Protein AF-A0A0C3QM57-F1 (afdb_monomer)

Secondary structure (DSSP, 8-state):
-TT---TTT--HHHHHHHHHHHHHHHHHHHHHHHHHHHTT-S-TT--GGGSHHHHHHHHHHHHHHHHS-GGGS-SBSSSB-HHHHHHHHHHHHHHHHHHGGG--TTSTT-HHHHHHHHHHHHHHHHHHHHHTS---GGGS-HHHHHHHHHHHHHHHHHHHHHHHTT-HHHHHHHHHHHHHHHHHHHHHHTT-HHHHHHHHHHHHHHHHHHHHHHHHHH--

Structure (mmCIF, N/CA/C/O backbone):
data_AF-A0A0C3QM57-F1
#
_entry.id   AF-A0A0C3QM57-F1
#
loop_
_atom_site.group_PDB
_atom_site.id
_atom_site.type_symbol
_atom_site.label_atom_id
_atom_site.label_alt_id
_atom_site.label_comp_id
_atom_site.label_asym_id
_atom_site.label_entity_id
_atom_site.label_seq_id
_atom_site.pdbx_PDB_ins_code
_atom_site.Cartn_x
_atom_site.Cartn_y
_atom_site.Cartn_z
_atom_site.occupancy
_atom_site.B_iso_or_equiv
_atom_site.auth_seq_id
_atom_site.auth_comp_id
_atom_site.auth_asym_id
_atom_site.auth_atom_id
_atom_site.pdbx_PDB_model_num
ATOM 1 N N . MET A 1 1 ? 7.654 1.197 -22.195 1.00 74.50 1 MET A N 1
ATOM 2 C CA . MET A 1 1 ? 8.831 0.960 -21.323 1.00 74.50 1 MET A CA 1
ATOM 3 C C . MET A 1 1 ? 8.457 0.312 -19.992 1.00 74.50 1 MET A C 1
ATOM 5 O O . MET A 1 1 ? 8.990 -0.748 -19.706 1.00 74.50 1 MET A O 1
ATOM 9 N N . LEU A 1 2 ? 7.546 0.893 -19.193 1.00 89.69 2 LEU A N 1
ATOM 10 C CA . LEU A 1 2 ? 7.167 0.324 -17.884 1.00 89.69 2 LEU A CA 1
ATOM 11 C C . LEU A 1 2 ? 6.560 -1.086 -17.986 1.00 89.69 2 LEU A C 1
ATOM 13 O O . LEU A 1 2 ? 6.873 -1.938 -17.167 1.00 89.69 2 LEU A O 1
ATOM 17 N N . LEU A 1 3 ? 5.760 -1.333 -19.027 1.00 94.44 3 LEU A N 1
ATOM 18 C CA . LEU A 1 3 ? 4.998 -2.576 -19.208 1.00 94.44 3 LEU A CA 1
ATOM 19 C C . LEU A 1 3 ? 5.753 -3.688 -19.956 1.00 94.44 3 LEU A C 1
ATOM 21 O O . LEU A 1 3 ? 5.252 -4.796 -20.084 1.00 94.44 3 LEU A O 1
ATOM 25 N N . HIS A 1 4 ? 6.936 -3.390 -20.501 1.00 93.75 4 HIS A N 1
ATOM 26 C CA . HIS A 1 4 ? 7.701 -4.344 -21.303 1.00 93.75 4 HIS A CA 1
ATOM 27 C C . HIS A 1 4 ? 8.890 -4.865 -20.499 1.00 93.75 4 HIS A C 1
ATOM 29 O O . HIS A 1 4 ? 9.746 -4.077 -20.087 1.00 93.75 4 HIS A O 1
ATOM 35 N N . HIS A 1 5 ? 8.953 -6.180 -20.291 1.00 92.69 5 HIS A N 1
ATOM 36 C CA . HIS A 1 5 ? 9.944 -6.855 -19.447 1.00 92.69 5 HIS A CA 1
ATOM 37 C C . HIS A 1 5 ? 10.723 -7.889 -20.275 1.00 92.69 5 HIS A C 1
ATOM 39 O O . HIS A 1 5 ? 10.295 -9.039 -20.364 1.00 92.69 5 HIS A O 1
ATOM 45 N N . PRO A 1 6 ? 11.836 -7.496 -20.929 1.00 92.81 6 PRO A N 1
ATOM 46 C CA . PRO A 1 6 ? 12.658 -8.432 -21.694 1.00 92.81 6 PRO A CA 1
ATOM 47 C C . PRO A 1 6 ? 13.232 -9.518 -20.778 1.00 92.81 6 PRO A C 1
ATOM 49 O O . PRO A 1 6 ? 13.804 -9.201 -19.736 1.00 92.81 6 PRO A O 1
ATOM 52 N N . SER A 1 7 ? 13.117 -10.788 -21.165 1.00 88.50 7 SER A N 1
ATOM 53 C CA . SER A 1 7 ? 13.497 -11.933 -20.321 1.00 88.50 7 SER A CA 1
ATOM 54 C C . SER A 1 7 ? 14.969 -11.938 -19.900 1.00 88.50 7 SER A C 1
ATOM 56 O O . SER A 1 7 ? 15.272 -12.328 -18.780 1.00 88.50 7 SER A O 1
ATOM 58 N N . LEU A 1 8 ? 15.874 -11.470 -20.763 1.00 88.50 8 LEU A N 1
ATOM 59 C CA . LEU A 1 8 ? 17.321 -11.469 -20.508 1.00 88.50 8 LEU A CA 1
ATOM 60 C C . LEU A 1 8 ? 17.805 -10.321 -19.613 1.00 88.50 8 LEU A C 1
ATOM 62 O O . LEU A 1 8 ? 18.933 -10.361 -19.137 1.00 88.50 8 LEU A O 1
ATOM 66 N N . THR A 1 9 ? 16.989 -9.285 -19.413 1.00 89.75 9 THR A N 1
ATOM 67 C CA . THR A 1 9 ? 17.396 -8.061 -18.699 1.00 89.75 9 THR A CA 1
ATOM 68 C C . THR A 1 9 ? 16.422 -7.677 -17.591 1.00 89.75 9 THR A C 1
ATOM 70 O O . THR A 1 9 ? 16.510 -6.574 -17.061 1.00 89.75 9 THR A O 1
ATOM 73 N N . THR A 1 10 ? 15.428 -8.518 -17.298 1.00 96.00 10 THR A N 1
ATOM 74 C CA . THR A 1 10 ? 14.485 -8.270 -16.206 1.00 96.00 10 THR A CA 1
ATOM 75 C C . THR A 1 10 ? 14.989 -8.973 -14.963 1.00 96.00 10 THR A C 1
ATOM 77 O O . THR A 1 10 ? 15.112 -10.193 -14.944 1.00 96.00 10 THR A O 1
ATOM 80 N N . ASP A 1 11 ? 15.229 -8.184 -13.928 1.00 96.31 11 ASP A N 1
ATOM 81 C CA . ASP A 1 11 ? 15.553 -8.609 -12.575 1.00 96.31 11 ASP A CA 1
ATOM 82 C C . ASP A 1 11 ? 14.768 -7.756 -11.560 1.00 96.31 11 ASP A C 1
ATOM 84 O O . ASP A 1 11 ? 14.039 -6.820 -11.920 1.00 96.31 11 ASP A O 1
ATOM 88 N N . SER A 1 12 ? 14.915 -8.075 -10.274 1.00 96.81 12 SER A N 1
ATOM 89 C CA . SER A 1 12 ? 14.244 -7.371 -9.176 1.00 96.81 12 SER A CA 1
ATOM 90 C C . SER A 1 12 ? 14.570 -5.874 -9.154 1.00 96.81 12 SER A C 1
ATOM 92 O O . SER A 1 12 ? 13.688 -5.051 -8.906 1.00 96.81 12 SER A O 1
ATOM 94 N N . TRP A 1 13 ? 15.803 -5.498 -9.508 1.00 96.38 13 TRP A N 1
ATOM 95 C CA . TRP A 1 13 ? 16.234 -4.101 -9.614 1.00 96.38 13 TRP A CA 1
ATOM 96 C C . TRP A 1 13 ? 15.530 -3.349 -10.744 1.00 96.38 13 TRP A C 1
ATOM 98 O O . TRP A 1 13 ? 15.029 -2.241 -10.554 1.00 96.38 13 TRP A O 1
ATOM 108 N N . THR A 1 14 ? 15.417 -3.957 -11.917 1.00 96.62 14 THR A N 1
ATOM 109 C CA . THR A 1 14 ? 14.744 -3.362 -13.073 1.00 96.62 14 THR A CA 1
ATOM 110 C C . THR A 1 14 ? 13.261 -3.138 -12.789 1.00 96.62 14 THR A C 1
ATOM 112 O O . THR A 1 14 ? 12.709 -2.096 -13.158 1.00 96.62 14 THR A O 1
ATOM 115 N N . ILE A 1 15 ? 12.604 -4.077 -12.100 1.00 97.75 15 ILE A N 1
ATOM 116 C CA . ILE A 1 15 ? 11.208 -3.919 -11.662 1.00 97.75 15 ILE A CA 1
ATOM 117 C C . ILE A 1 15 ? 11.107 -2.799 -10.622 1.00 97.75 15 ILE A C 1
ATOM 119 O O . ILE A 1 15 ? 10.241 -1.933 -10.756 1.00 97.75 15 ILE A O 1
ATOM 123 N N . TYR A 1 16 ? 12.025 -2.754 -9.653 1.00 97.75 16 TYR A N 1
ATOM 124 C CA . TYR A 1 16 ? 12.094 -1.696 -8.644 1.00 97.75 16 TYR A CA 1
ATOM 125 C C . TYR A 1 16 ? 12.217 -0.294 -9.260 1.00 97.75 16 TYR A C 1
ATOM 127 O O . TYR A 1 16 ? 11.461 0.615 -8.901 1.00 97.75 16 TYR A O 1
ATOM 135 N N . ILE A 1 17 ? 13.105 -0.111 -10.242 1.00 97.38 17 ILE A N 1
ATOM 136 C CA . ILE A 1 17 ? 13.265 1.166 -10.951 1.00 97.38 17 ILE A CA 1
ATOM 137 C C . ILE A 1 17 ? 11.974 1.556 -11.671 1.00 97.38 17 ILE A C 1
ATOM 139 O O . ILE A 1 17 ? 11.518 2.696 -11.555 1.00 97.38 17 ILE A O 1
ATOM 143 N N . LYS A 1 18 ? 11.338 0.619 -12.381 1.00 97.88 18 LYS A N 1
ATOM 144 C CA . LYS A 1 18 ? 10.070 0.884 -13.077 1.00 97.88 18 LYS A CA 1
ATOM 145 C C . LYS A 1 18 ? 8.954 1.268 -12.102 1.00 97.88 18 LYS A C 1
ATOM 147 O O . LYS A 1 18 ? 8.240 2.238 -12.360 1.00 97.88 18 LYS A O 1
ATOM 152 N N . ALA A 1 19 ? 8.837 0.568 -10.976 1.00 98.06 19 ALA A N 1
ATOM 153 C CA . ALA A 1 19 ? 7.858 0.875 -9.938 1.00 98.06 19 ALA A CA 1
ATOM 154 C C . ALA A 1 19 ? 8.122 2.249 -9.288 1.00 98.06 19 ALA A C 1
ATOM 156 O O . ALA A 1 19 ? 7.198 3.029 -9.064 1.00 98.06 19 ALA A O 1
ATOM 157 N N . THR A 1 20 ? 9.390 2.611 -9.084 1.00 97.75 20 THR A N 1
ATOM 158 C CA . THR A 1 20 ? 9.783 3.937 -8.578 1.00 97.75 20 THR A CA 1
ATOM 159 C C . THR A 1 20 ? 9.431 5.055 -9.565 1.00 97.75 20 THR A C 1
ATOM 161 O O . THR A 1 20 ? 8.907 6.098 -9.165 1.00 97.75 20 THR A O 1
ATOM 164 N N . VAL A 1 21 ? 9.651 4.842 -10.869 1.00 98.12 21 VAL A N 1
ATOM 165 C CA . VAL A 1 21 ? 9.230 5.783 -11.924 1.00 98.12 21 VAL A CA 1
ATOM 166 C C . VAL A 1 21 ? 7.710 5.958 -11.924 1.00 98.12 21 VAL A C 1
ATOM 168 O O . VAL A 1 21 ? 7.226 7.078 -12.085 1.00 98.12 21 VAL A O 1
ATOM 171 N N . LEU A 1 22 ? 6.952 4.881 -11.714 1.00 97.69 22 LEU A N 1
ATOM 172 C CA . LEU A 1 22 ? 5.494 4.928 -11.627 1.00 97.69 22 LEU A CA 1
ATOM 173 C C . LEU A 1 22 ? 5.021 5.796 -10.448 1.00 97.69 22 LEU A C 1
ATOM 175 O O . LEU A 1 22 ? 4.236 6.722 -10.651 1.00 97.69 22 LEU A O 1
ATOM 179 N N . VAL A 1 23 ? 5.574 5.581 -9.249 1.00 98.06 23 VAL A N 1
ATOM 180 C CA . VAL A 1 23 ? 5.302 6.422 -8.067 1.00 98.06 23 VAL A CA 1
ATOM 181 C C . VAL A 1 23 ? 5.680 7.885 -8.323 1.00 98.06 23 VAL A C 1
ATOM 183 O O . VAL A 1 23 ? 4.932 8.795 -7.965 1.00 98.06 23 VAL A O 1
ATOM 186 N N . SER A 1 24 ? 6.822 8.138 -8.969 1.00 98.06 24 SER A N 1
ATOM 187 C CA . SER A 1 24 ? 7.265 9.494 -9.317 1.00 98.06 24 SER A CA 1
ATOM 188 C C . SER A 1 24 ? 6.249 10.217 -10.209 1.00 98.06 24 SER A C 1
ATOM 190 O O . SER A 1 24 ? 5.874 11.351 -9.909 1.00 98.06 24 SER A O 1
ATOM 192 N N . ARG A 1 25 ? 5.720 9.543 -11.241 1.00 97.94 25 ARG A N 1
ATOM 193 C CA . ARG A 1 25 ? 4.702 10.109 -12.141 1.00 97.94 25 ARG A CA 1
ATOM 194 C C . ARG A 1 25 ? 3.424 10.504 -11.400 1.00 97.94 25 ARG A C 1
ATOM 196 O O . ARG A 1 25 ? 2.952 11.624 -11.589 1.00 97.94 25 ARG A O 1
ATOM 203 N N . VAL A 1 26 ? 2.917 9.642 -10.513 1.00 98.00 26 VAL A N 1
ATOM 204 C CA . VAL A 1 26 ? 1.739 9.945 -9.676 1.00 98.00 26 VAL A CA 1
ATOM 205 C C . VAL A 1 26 ? 2.004 11.140 -8.761 1.00 98.00 26 VAL A C 1
ATOM 207 O O . VAL A 1 26 ? 1.196 12.066 -8.682 1.00 98.00 26 VAL A O 1
ATOM 210 N N . ARG A 1 27 ? 3.167 11.181 -8.102 1.00 96.44 27 ARG A N 1
ATOM 211 C CA . ARG A 1 27 ? 3.538 12.310 -7.236 1.00 96.44 27 ARG A CA 1
ATOM 212 C C . ARG A 1 27 ? 3.622 13.619 -8.004 1.00 96.44 27 ARG A C 1
ATOM 214 O O . ARG A 1 27 ? 3.146 14.638 -7.507 1.00 96.44 27 ARG A O 1
ATOM 221 N N . SER A 1 28 ? 4.199 13.605 -9.203 1.00 96.50 28 SER A N 1
ATOM 222 C CA . SER A 1 28 ? 4.256 14.784 -10.064 1.00 96.50 28 SER A CA 1
ATOM 223 C C . SER A 1 28 ? 2.860 15.254 -10.470 1.00 96.50 28 SER A C 1
ATOM 225 O O . SER A 1 28 ? 2.588 16.449 -10.369 1.00 96.50 28 SER A O 1
ATOM 227 N N . PHE A 1 29 ? 1.970 14.339 -10.862 1.00 95.75 29 PHE A N 1
ATOM 228 C CA . PHE A 1 29 ? 0.570 14.648 -11.163 1.00 95.75 29 PHE A CA 1
ATOM 229 C C . PHE A 1 29 ? -0.129 15.318 -9.969 1.00 95.75 29 PHE A C 1
ATOM 231 O O . PHE A 1 29 ? -0.565 16.469 -10.065 1.00 95.75 29 PHE A O 1
ATOM 238 N N . ASN A 1 30 ? -0.117 14.670 -8.802 1.00 94.50 30 ASN A N 1
ATOM 239 C CA . ASN A 1 30 ? -0.752 15.191 -7.591 1.00 94.50 30 ASN A CA 1
ATOM 240 C C . ASN A 1 30 ? -0.170 16.536 -7.149 1.00 94.50 30 ASN A C 1
ATOM 242 O O . ASN A 1 30 ? -0.905 17.431 -6.728 1.00 94.50 30 ASN A O 1
ATOM 246 N N . ALA A 1 31 ? 1.151 16.711 -7.248 1.00 92.31 31 ALA A N 1
ATOM 247 C CA . ALA A 1 31 ? 1.803 17.967 -6.904 1.00 92.31 31 ALA A CA 1
ATOM 248 C C . ALA A 1 31 ? 1.333 19.112 -7.810 1.00 92.31 31 ALA A C 1
ATOM 250 O O . ALA A 1 31 ? 0.989 20.181 -7.296 1.00 92.31 31 ALA A O 1
ATOM 251 N N . ARG A 1 32 ? 1.263 18.889 -9.131 1.00 90.81 32 ARG A N 1
ATOM 252 C CA . ARG A 1 32 ? 0.774 19.891 -10.090 1.00 90.81 32 ARG A CA 1
ATOM 253 C C . ARG A 1 32 ? -0.685 20.246 -9.832 1.00 90.81 32 ARG A C 1
ATOM 255 O O . ARG A 1 32 ? -0.981 21.430 -9.673 1.00 90.81 32 ARG A O 1
ATOM 262 N N . HIS A 1 33 ? -1.562 19.252 -9.683 1.00 86.31 33 HIS A N 1
ATOM 263 C CA . HIS A 1 33 ? -2.977 19.488 -9.382 1.00 86.31 33 HIS A CA 1
ATOM 264 C C . HIS A 1 33 ? -3.170 20.227 -8.055 1.00 86.31 33 HIS A C 1
ATOM 266 O O . HIS A 1 33 ? -3.937 21.187 -7.979 1.00 86.31 33 HIS A O 1
ATOM 272 N N . ARG A 1 34 ? -2.417 19.859 -7.011 1.00 86.62 34 ARG A N 1
ATOM 273 C CA . ARG A 1 34 ? -2.456 20.549 -5.715 1.00 86.62 34 ARG A CA 1
ATOM 274 C C . ARG A 1 34 ? -2.040 22.015 -5.834 1.00 86.62 34 ARG A C 1
ATOM 276 O O . ARG A 1 34 ? -2.679 22.870 -5.222 1.00 86.62 34 ARG A O 1
ATOM 283 N N . ILE A 1 35 ? -0.983 22.313 -6.591 1.00 87.25 35 ILE A N 1
ATOM 284 C CA . ILE A 1 35 ? -0.503 23.686 -6.811 1.00 87.25 35 ILE A CA 1
ATOM 285 C C . ILE A 1 35 ? -1.528 24.487 -7.619 1.00 87.25 35 ILE A C 1
ATOM 287 O O . ILE A 1 35 ? -1.914 25.575 -7.201 1.00 87.25 35 ILE A O 1
ATOM 291 N N . GLN A 1 36 ? -2.018 23.947 -8.734 1.00 84.56 36 GLN A N 1
ATOM 292 C CA . GLN A 1 36 ? -3.006 24.620 -9.581 1.00 84.56 36 GLN A CA 1
ATOM 293 C C . GLN A 1 36 ? -4.315 24.903 -8.831 1.00 84.56 36 GLN A C 1
ATOM 295 O O . GLN A 1 36 ? -4.863 25.998 -8.965 1.00 84.56 36 GLN A O 1
ATOM 300 N N . ARG A 1 37 ? -4.770 23.969 -7.979 1.00 81.75 37 ARG A N 1
ATOM 301 C CA . ARG A 1 37 ? -5.950 24.152 -7.120 1.00 81.75 37 ARG A CA 1
ATOM 302 C C . ARG A 1 37 ? -5.737 25.277 -6.110 1.00 81.75 37 ARG A C 1
ATOM 304 O O . ARG A 1 37 ? -6.597 26.139 -5.969 1.00 81.75 37 ARG A O 1
ATOM 311 N N . LYS A 1 38 ? -4.572 25.320 -5.449 1.00 82.56 38 LYS A N 1
ATOM 312 C CA . LYS A 1 38 ? -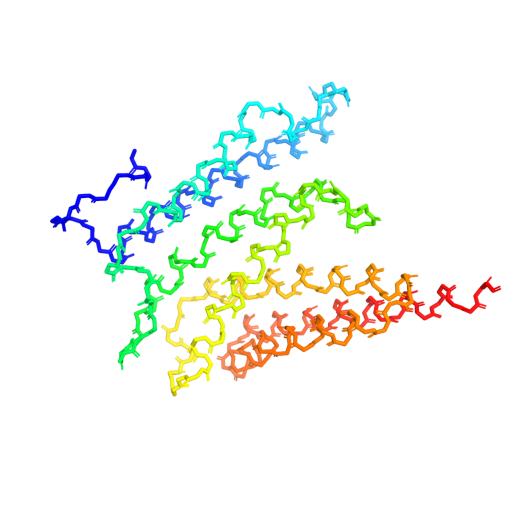4.219 26.410 -4.519 1.00 82.56 38 LYS A CA 1
ATOM 313 C C . LYS A 1 38 ? -4.156 27.773 -5.209 1.00 82.56 38 LYS A C 1
ATOM 315 O O . LYS A 1 38 ? -4.570 28.765 -4.624 1.00 82.56 38 LYS A O 1
ATOM 320 N N . LEU A 1 39 ? -3.671 27.816 -6.448 1.00 85.75 39 LEU A N 1
ATOM 321 C CA . LEU A 1 39 ? -3.580 29.044 -7.239 1.00 85.75 39 LEU A CA 1
ATOM 322 C C . LEU A 1 39 ? -4.902 29.435 -7.925 1.00 85.75 39 LEU A C 1
ATOM 324 O O . LEU A 1 39 ? -4.902 30.411 -8.669 1.00 85.75 39 LEU A O 1
ATOM 328 N N . ARG A 1 40 ? -6.003 28.689 -7.712 1.00 77.88 40 ARG A N 1
ATOM 329 C CA . ARG A 1 40 ? -7.303 28.874 -8.395 1.00 77.88 40 ARG A CA 1
ATOM 330 C C . ARG A 1 40 ? -7.178 28.931 -9.926 1.00 77.88 40 ARG A C 1
ATOM 332 O O . ARG A 1 40 ? -7.915 29.644 -10.594 1.00 77.88 40 ARG A O 1
ATOM 339 N N . ARG A 1 41 ? -6.205 28.194 -10.474 1.00 75.75 41 ARG A N 1
ATOM 340 C CA . ARG A 1 41 ? -5.918 28.125 -11.919 1.00 75.75 41 ARG A CA 1
ATOM 341 C C . ARG A 1 41 ? -6.637 26.975 -12.623 1.00 75.75 41 ARG A C 1
ATOM 343 O O . ARG A 1 41 ? -6.575 26.890 -13.841 1.00 75.75 41 ARG A O 1
ATOM 350 N N . LEU A 1 42 ? -7.252 26.078 -11.857 1.00 71.31 42 LEU A N 1
ATOM 351 C CA . LEU A 1 42 ? -8.136 25.041 -12.374 1.00 71.31 42 LEU A CA 1
ATOM 352 C C . LEU A 1 42 ? -9.561 25.576 -12.373 1.00 71.31 42 LEU A C 1
ATOM 354 O O . LEU A 1 42 ? -10.005 26.127 -11.365 1.00 71.31 42 LEU A O 1
ATOM 358 N N . ASP A 1 43 ? -10.253 25.375 -13.489 1.00 72.12 43 ASP A N 1
ATOM 359 C CA . ASP A 1 43 ? -11.701 25.518 -13.541 1.00 72.12 43 ASP A CA 1
ATOM 360 C C . ASP A 1 43 ? -12.317 24.566 -12.494 1.00 72.12 43 ASP A C 1
ATOM 362 O O . ASP A 1 43 ? -11.992 23.372 -12.506 1.00 72.12 43 ASP A O 1
ATOM 366 N N . PRO A 1 44 ? -13.160 25.061 -11.566 1.00 70.94 44 PRO A N 1
ATOM 367 C CA . PRO A 1 44 ? -13.856 24.230 -10.586 1.00 70.94 44 PRO A CA 1
ATOM 368 C C 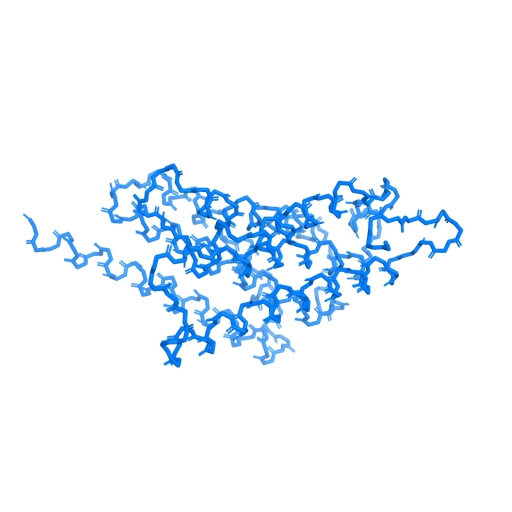. PRO A 1 44 ? -14.650 23.068 -11.197 1.00 70.94 44 PRO A C 1
ATOM 370 O O . PRO A 1 44 ? -14.894 22.085 -10.501 1.00 70.94 44 PRO A O 1
ATOM 373 N N . ALA A 1 45 ? -15.036 23.159 -12.475 1.00 74.00 45 ALA A N 1
ATOM 374 C CA . ALA A 1 45 ? -15.725 22.094 -13.196 1.00 74.00 45 ALA A CA 1
ATOM 375 C C . ALA A 1 45 ? -14.812 20.911 -13.579 1.00 74.00 45 ALA A C 1
ATOM 377 O O . ALA A 1 45 ? -15.311 19.826 -13.874 1.00 74.00 45 ALA A O 1
ATOM 378 N N . ILE A 1 46 ? -13.484 21.083 -13.572 1.00 78.88 46 ILE A N 1
ATOM 379 C CA . ILE A 1 46 ? -12.547 20.011 -13.927 1.00 78.88 46 ILE A CA 1
ATOM 380 C C . ILE A 1 46 ? -12.385 19.068 -12.737 1.00 78.88 46 ILE A C 1
ATOM 382 O O . ILE A 1 46 ? -11.652 19.344 -11.783 1.00 78.88 46 ILE A O 1
ATOM 386 N N . VAL A 1 47 ? -13.025 17.905 -12.830 1.00 84.81 47 VAL A N 1
ATOM 387 C CA . VAL A 1 47 ? -12.836 16.801 -11.889 1.00 84.81 47 VAL A CA 1
ATOM 388 C C . VAL A 1 47 ? -11.524 16.077 -12.232 1.00 84.81 47 VAL A C 1
ATOM 390 O O . VAL A 1 47 ? -11.417 15.508 -13.319 1.00 84.81 47 VAL A O 1
ATOM 393 N N . PRO A 1 48 ? -10.512 16.044 -11.338 1.00 85.50 48 PRO A N 1
ATOM 394 C CA . PRO A 1 48 ? -9.205 15.462 -11.658 1.00 85.50 48 PRO A CA 1
ATOM 395 C C . PRO A 1 48 ? -9.266 13.998 -12.111 1.00 85.50 48 PRO A C 1
ATOM 397 O O . PRO A 1 48 ? -8.538 13.618 -13.025 1.00 85.50 48 PRO A O 1
ATOM 400 N N . THR A 1 49 ? -10.174 13.202 -11.540 1.00 90.44 49 THR A N 1
ATOM 401 C CA . THR A 1 49 ? -10.358 11.779 -11.879 1.00 90.44 49 THR A CA 1
ATOM 402 C C . THR A 1 49 ? -10.892 11.550 -13.297 1.00 90.44 49 THR A C 1
ATOM 404 O O . THR A 1 49 ? -10.730 10.468 -13.857 1.00 90.44 49 THR A O 1
ATOM 407 N N . GLN A 1 50 ? -11.498 12.571 -13.909 1.00 90.94 50 GLN A N 1
ATOM 408 C CA . GLN A 1 50 ? -12.005 12.530 -15.283 1.00 90.94 50 GLN A CA 1
ATOM 409 C C . GLN A 1 50 ? -10.967 12.994 -16.311 1.00 90.94 50 GLN A C 1
ATOM 411 O O . GLN A 1 50 ? -11.210 12.909 -17.512 1.00 90.94 50 GLN A O 1
ATOM 416 N N . THR A 1 51 ? -9.808 13.485 -15.864 1.00 93.06 51 THR A N 1
ATOM 417 C CA . THR A 1 51 ? -8.745 13.902 -16.780 1.00 93.06 51 THR A CA 1
ATOM 418 C C . THR A 1 51 ? -8.103 12.692 -17.456 1.00 93.06 51 THR A C 1
ATOM 420 O O . THR A 1 51 ? -7.917 11.637 -16.845 1.00 93.06 51 THR A O 1
ATOM 423 N N . GLU A 1 52 ? -7.707 12.858 -18.719 1.00 95.31 52 GLU A N 1
ATOM 424 C CA . GLU A 1 52 ? -7.020 11.804 -19.472 1.00 95.31 52 GLU A CA 1
ATOM 425 C C . GLU A 1 52 ? -5.719 11.372 -18.781 1.00 95.31 52 GLU A C 1
ATOM 427 O O . GLU A 1 52 ? -5.404 10.182 -18.735 1.00 95.31 52 GLU A O 1
ATOM 432 N N . GLU A 1 53 ? -4.984 12.322 -18.191 1.00 95.19 53 GLU A N 1
ATOM 433 C CA . GLU A 1 53 ? -3.747 12.025 -17.469 1.00 95.19 53 GLU A CA 1
ATOM 434 C C . GLU A 1 53 ? -4.004 11.117 -16.257 1.00 95.19 53 GLU A C 1
ATOM 436 O O . GLU A 1 53 ? -3.300 10.119 -16.092 1.00 95.19 53 GLU A O 1
ATOM 441 N N . PHE A 1 54 ? -5.039 11.402 -15.458 1.00 97.12 54 PHE A N 1
ATOM 442 C CA . PHE A 1 54 ? -5.421 10.558 -14.324 1.00 97.12 54 PHE A CA 1
ATOM 443 C C . PHE A 1 54 ? -5.763 9.136 -14.774 1.00 97.12 54 PHE A C 1
ATOM 445 O O . PHE A 1 54 ? -5.178 8.169 -14.290 1.00 97.12 54 PHE A O 1
ATOM 452 N N . GLN A 1 55 ? -6.661 9.005 -15.754 1.00 97.38 55 GLN A N 1
ATOM 453 C CA . GLN A 1 55 ? -7.098 7.703 -16.271 1.00 97.38 55 GLN A CA 1
ATOM 454 C C . GLN A 1 55 ? -5.953 6.929 -16.936 1.00 97.38 55 GLN A C 1
ATOM 456 O O . GLN A 1 55 ? -5.923 5.698 -16.939 1.00 97.38 55 GLN A O 1
ATOM 461 N N . SER A 1 56 ? -4.998 7.634 -17.541 1.00 97.69 56 SER A N 1
ATOM 462 C CA . SER A 1 56 ? -3.787 7.034 -18.097 1.00 97.69 56 SER A CA 1
ATOM 463 C C . SER A 1 56 ? -2.874 6.487 -16.998 1.00 97.69 56 SER A C 1
ATOM 465 O O . SER A 1 56 ? -2.377 5.365 -17.125 1.00 97.69 56 SER A O 1
ATOM 467 N N . LEU A 1 57 ? -2.686 7.227 -15.899 1.00 98.19 57 LEU A N 1
ATOM 468 C CA . LEU A 1 57 ? -1.909 6.766 -14.746 1.00 98.19 57 LEU A CA 1
ATOM 469 C C . LEU A 1 57 ? -2.562 5.555 -14.076 1.00 98.19 57 LEU A C 1
ATOM 471 O O . LEU A 1 57 ? -1.876 4.552 -13.901 1.00 98.19 57 LEU A O 1
ATOM 475 N N . ASP A 1 58 ? -3.864 5.614 -13.795 1.00 98.25 58 ASP A N 1
ATOM 476 C CA . ASP A 1 58 ? -4.641 4.516 -13.200 1.00 98.25 58 ASP A CA 1
ATOM 477 C C . ASP A 1 58 ? -4.498 3.211 -14.009 1.00 98.25 58 ASP A C 1
ATOM 479 O O . ASP A 1 58 ? -4.025 2.181 -13.512 1.00 98.25 58 ASP A O 1
ATOM 483 N N . ARG A 1 59 ? -4.758 3.285 -15.324 1.00 98.00 59 ARG A N 1
ATOM 484 C CA . ARG A 1 59 ? -4.571 2.151 -16.245 1.00 98.00 59 ARG A CA 1
ATOM 485 C C . ARG A 1 59 ? -3.125 1.673 -16.302 1.00 98.00 59 ARG A C 1
ATOM 487 O O . ARG A 1 59 ? -2.884 0.471 -16.363 1.00 98.00 59 ARG A O 1
ATOM 494 N N . THR A 1 60 ? -2.155 2.588 -16.281 1.00 98.50 60 THR A N 1
ATOM 495 C CA . THR A 1 60 ? -0.730 2.230 -16.322 1.00 98.50 60 THR A CA 1
ATOM 496 C C . THR A 1 60 ? -0.300 1.491 -15.058 1.00 98.50 60 THR A C 1
ATOM 498 O O . THR A 1 60 ? 0.481 0.547 -15.166 1.00 98.50 60 THR A O 1
ATOM 501 N N . ILE A 1 61 ? -0.795 1.883 -13.879 1.00 98.56 61 ILE A N 1
ATOM 502 C CA . ILE A 1 61 ? -0.501 1.196 -12.614 1.00 98.56 61 ILE A CA 1
ATOM 503 C C . ILE A 1 61 ? -1.046 -0.232 -12.661 1.00 98.56 61 ILE A C 1
ATOM 505 O O . ILE A 1 61 ? -0.293 -1.185 -12.451 1.00 98.56 61 ILE A O 1
ATOM 509 N N . SER A 1 62 ? -2.319 -0.383 -13.026 1.00 98.12 62 SER A N 1
ATOM 510 C CA . SER A 1 62 ? -2.976 -1.688 -13.139 1.00 98.12 62 SER A CA 1
ATOM 511 C C . SER A 1 62 ? -2.286 -2.593 -14.165 1.00 98.12 62 SER A C 1
ATOM 513 O O . SER A 1 62 ? -1.942 -3.741 -13.873 1.00 98.12 62 SER A O 1
ATOM 515 N N . ALA A 1 63 ? -1.986 -2.058 -15.352 1.00 98.19 63 ALA A N 1
ATOM 516 C CA . ALA A 1 63 ? -1.271 -2.788 -16.392 1.00 98.19 63 ALA A CA 1
ATOM 517 C C . ALA A 1 63 ? 0.158 -3.154 -15.967 1.00 98.19 63 ALA A C 1
ATOM 519 O O . ALA A 1 63 ? 0.654 -4.216 -16.343 1.00 98.19 63 ALA A O 1
ATOM 520 N N . PHE A 1 64 ? 0.832 -2.308 -15.177 1.00 98.38 64 PHE A N 1
ATOM 521 C CA . PHE A 1 64 ? 2.173 -2.603 -14.681 1.00 98.38 64 PHE A CA 1
ATOM 522 C C . PHE A 1 64 ? 2.162 -3.858 -13.815 1.00 98.38 64 PHE A C 1
ATOM 524 O O . PHE A 1 64 ? 2.905 -4.784 -14.133 1.00 98.38 64 PHE A O 1
ATOM 531 N N . VAL A 1 65 ? 1.279 -3.931 -12.813 1.00 97.69 65 VAL A N 1
ATOM 532 C CA . VAL A 1 65 ? 1.141 -5.104 -11.932 1.00 97.69 65 VAL A CA 1
ATOM 533 C C . VAL A 1 65 ? 0.852 -6.371 -12.743 1.00 97.69 65 VAL A C 1
ATOM 535 O O . VAL A 1 65 ? 1.528 -7.386 -12.572 1.00 97.69 65 VAL A O 1
ATOM 538 N N . GLN A 1 66 ? -0.078 -6.301 -13.699 1.00 97.12 66 GLN A N 1
ATOM 539 C CA . GLN A 1 66 ? -0.438 -7.442 -14.553 1.00 97.12 66 GLN A CA 1
ATOM 540 C C . GLN A 1 66 ? 0.710 -7.888 -15.474 1.00 97.12 66 GLN A C 1
ATOM 542 O O . GLN A 1 66 ? 0.873 -9.082 -15.741 1.00 97.12 66 GLN A O 1
ATOM 547 N N . SER A 1 67 ? 1.533 -6.941 -15.934 1.00 96.94 67 SER A N 1
ATOM 548 C CA . SER A 1 67 ? 2.661 -7.205 -16.832 1.00 96.94 67 SER A CA 1
ATOM 549 C C . SER A 1 67 ? 3.860 -7.876 -16.154 1.00 96.94 67 SER A C 1
ATOM 551 O O . SER A 1 67 ? 4.740 -8.369 -16.859 1.00 96.94 67 SER A O 1
ATOM 553 N N . ILE A 1 68 ? 3.922 -7.912 -14.815 1.00 96.94 68 ILE A N 1
ATOM 554 C CA . ILE A 1 68 ? 5.064 -8.486 -14.091 1.00 96.94 68 ILE A CA 1
ATOM 555 C C . ILE A 1 68 ? 5.205 -9.974 -14.455 1.00 96.94 68 ILE A C 1
ATOM 557 O O . ILE A 1 68 ? 4.233 -10.733 -14.309 1.00 96.94 68 ILE A O 1
ATOM 561 N N . PRO A 1 69 ? 6.388 -10.429 -14.919 1.00 96.56 69 PRO A N 1
ATOM 562 C CA . PRO A 1 69 ? 6.587 -11.827 -15.285 1.00 96.56 69 PRO A CA 1
ATOM 563 C C . PRO A 1 69 ? 6.393 -12.757 -14.086 1.00 96.56 69 PRO A C 1
ATOM 565 O O . PRO A 1 69 ? 6.731 -12.403 -12.960 1.00 96.56 69 PRO A O 1
ATOM 568 N N . ARG A 1 70 ? 5.905 -13.982 -14.326 1.00 94.25 70 ARG A N 1
ATOM 569 C CA . ARG A 1 70 ? 5.574 -14.955 -13.264 1.00 94.25 70 ARG A CA 1
ATOM 570 C C . ARG A 1 70 ? 6.722 -15.196 -12.276 1.00 94.25 70 ARG A C 1
ATOM 572 O O . ARG A 1 70 ? 6.460 -15.313 -11.084 1.00 94.25 70 ARG A O 1
ATOM 579 N N . ALA A 1 71 ? 7.965 -15.213 -12.761 1.00 93.94 71 ALA A N 1
ATOM 580 C CA . ALA A 1 71 ? 9.165 -15.388 -11.938 1.00 93.94 71 ALA A CA 1
ATOM 581 C C . ALA A 1 71 ? 9.351 -14.295 -10.866 1.00 93.94 71 ALA A C 1
ATOM 583 O O . ALA A 1 71 ? 10.008 -14.541 -9.864 1.00 93.94 71 ALA A O 1
ATOM 584 N N . PHE A 1 72 ? 8.740 -13.120 -11.047 1.00 96.38 72 PHE A N 1
ATOM 585 C CA . PHE A 1 72 ? 8.892 -11.953 -10.178 1.00 96.38 72 PHE A CA 1
ATOM 586 C C . PHE A 1 72 ? 7.612 -11.586 -9.409 1.00 96.38 72 PHE A C 1
ATOM 588 O O . PHE A 1 72 ? 7.533 -10.515 -8.820 1.00 96.38 72 PHE A O 1
ATOM 595 N N . ARG A 1 73 ? 6.583 -12.445 -9.409 1.00 95.00 73 ARG A N 1
ATOM 596 C CA . ARG A 1 73 ? 5.315 -12.172 -8.695 1.00 95.00 73 ARG A CA 1
ATOM 597 C C . ARG A 1 73 ? 5.339 -12.568 -7.219 1.00 95.00 73 ARG A C 1
ATOM 599 O O . ARG A 1 73 ? 4.453 -12.177 -6.466 1.00 95.00 73 ARG A O 1
ATOM 606 N N . HIS A 1 74 ? 6.327 -13.359 -6.809 1.00 95.56 74 HIS A N 1
ATOM 607 C CA . HIS A 1 74 ? 6.404 -13.941 -5.472 1.00 95.56 74 HIS A CA 1
ATOM 608 C C . HIS A 1 74 ? 7.749 -13.569 -4.827 1.00 95.56 74 HIS A C 1
ATOM 610 O O . HIS A 1 74 ? 8.722 -14.297 -5.003 1.00 95.56 74 HIS A O 1
ATOM 616 N N . PRO A 1 75 ? 7.826 -12.439 -4.096 1.00 96.38 75 PRO A N 1
ATOM 617 C CA . PRO A 1 75 ? 9.069 -11.963 -3.480 1.00 96.38 75 PRO A CA 1
ATOM 618 C C . PRO A 1 75 ? 9.428 -12.724 -2.199 1.00 96.38 75 PRO A C 1
ATOM 620 O O . PRO A 1 75 ? 10.523 -12.571 -1.667 1.00 96.38 75 PRO A O 1
ATOM 623 N N . VAL A 1 76 ? 8.490 -13.524 -1.692 1.00 96.50 76 VAL A N 1
ATOM 624 C CA . VAL A 1 76 ? 8.639 -14.359 -0.504 1.00 96.50 76 VAL A CA 1
ATOM 625 C C . VAL A 1 76 ? 8.367 -15.799 -0.926 1.00 96.50 76 VAL A C 1
ATOM 627 O O . VAL A 1 76 ? 7.232 -16.145 -1.258 1.00 96.50 76 VAL A O 1
ATOM 630 N N . GLY A 1 77 ? 9.421 -16.612 -0.966 1.00 91.06 77 GLY A N 1
ATOM 631 C CA . GLY A 1 77 ? 9.374 -18.043 -1.264 1.00 91.06 77 GLY A CA 1
ATOM 632 C C . GLY A 1 77 ? 10.236 -18.821 -0.270 1.00 91.06 77 GLY A C 1
ATOM 633 O O . GLY A 1 77 ? 10.159 -18.579 0.930 1.00 91.06 77 GLY A O 1
ATOM 634 N N . ALA A 1 78 ? 11.093 -19.721 -0.762 1.00 89.50 78 ALA A N 1
ATOM 635 C CA . ALA A 1 78 ? 12.106 -20.376 0.079 1.00 89.50 78 ALA A CA 1
ATOM 636 C C . ALA A 1 78 ? 13.100 -19.367 0.685 1.00 89.50 78 ALA A C 1
ATOM 638 O O . ALA A 1 78 ? 13.598 -19.552 1.792 1.00 89.50 78 ALA A O 1
ATOM 639 N N . THR A 1 79 ? 13.359 -18.282 -0.043 1.00 93.12 79 THR A N 1
ATOM 640 C CA . THR A 1 79 ? 14.091 -17.106 0.420 1.00 93.12 79 THR A CA 1
ATOM 641 C C . THR A 1 79 ? 13.247 -15.859 0.185 1.00 93.12 79 THR A C 1
ATOM 643 O O . THR A 1 79 ? 12.315 -15.862 -0.626 1.00 93.12 79 THR A O 1
ATOM 646 N N . VAL A 1 80 ? 13.581 -14.782 0.888 1.00 96.94 80 VAL A N 1
ATOM 647 C CA . VAL A 1 80 ? 12.996 -13.458 0.665 1.00 96.94 80 VAL A CA 1
ATOM 648 C C . VAL A 1 80 ? 13.916 -12.674 -0.260 1.00 96.94 80 VAL A C 1
ATOM 650 O O . VAL A 1 80 ? 15.119 -12.623 -0.013 1.00 96.94 80 VAL A O 1
ATOM 653 N N . ASP A 1 81 ? 13.353 -12.059 -1.297 1.00 97.25 81 ASP A N 1
ATOM 654 C CA . ASP A 1 81 ? 14.011 -11.029 -2.103 1.00 97.25 81 ASP A CA 1
ATOM 655 C C . ASP A 1 81 ? 13.550 -9.644 -1.605 1.00 97.25 81 ASP A C 1
ATOM 657 O O . ASP A 1 81 ? 12.434 -9.216 -1.925 1.00 97.25 81 ASP A O 1
ATOM 661 N N . PRO A 1 82 ? 14.372 -8.928 -0.807 1.00 96.75 82 PRO A N 1
ATOM 662 C CA . PRO A 1 82 ? 13.987 -7.647 -0.212 1.00 96.75 82 PRO A CA 1
ATOM 663 C C . PRO A 1 82 ? 13.689 -6.564 -1.248 1.00 96.75 82 PRO A C 1
ATOM 665 O O . PRO A 1 82 ? 12.814 -5.720 -1.046 1.00 96.75 82 PRO A O 1
ATOM 668 N N . LEU A 1 83 ? 14.422 -6.587 -2.362 1.00 97.19 83 LEU A N 1
ATOM 669 C CA . LEU A 1 83 ? 14.321 -5.581 -3.406 1.00 97.19 83 LEU A CA 1
ATOM 670 C C . LEU A 1 83 ? 13.061 -5.801 -4.240 1.00 97.19 83 LEU A C 1
ATOM 672 O O . LEU A 1 83 ? 12.330 -4.853 -4.528 1.00 97.19 83 LEU A O 1
ATOM 676 N N . LEU A 1 84 ? 12.765 -7.056 -4.579 1.00 97.88 84 LEU A N 1
ATOM 677 C CA . LEU A 1 84 ? 11.515 -7.398 -5.243 1.00 97.88 84 LEU A CA 1
ATOM 678 C C . LEU A 1 84 ? 10.316 -7.131 -4.331 1.00 97.88 84 LEU A C 1
ATOM 680 O O . LEU A 1 84 ? 9.303 -6.622 -4.800 1.00 97.88 84 LEU A O 1
ATOM 684 N N . TYR A 1 85 ? 10.433 -7.410 -3.030 1.00 98.38 85 TYR A N 1
ATOM 685 C CA . TYR A 1 85 ? 9.375 -7.141 -2.057 1.00 98.38 85 TYR A CA 1
ATOM 686 C C . TYR A 1 85 ? 8.938 -5.672 -2.089 1.00 98.38 85 TYR A C 1
ATOM 688 O O . TYR A 1 85 ? 7.756 -5.385 -2.280 1.00 98.38 85 TYR A O 1
ATOM 696 N N . VAL A 1 86 ? 9.884 -4.730 -2.002 1.00 98.19 86 VAL A N 1
ATOM 697 C CA . VAL A 1 86 ? 9.557 -3.301 -2.129 1.00 98.19 86 VAL A CA 1
ATOM 698 C C . VAL A 1 86 ? 9.077 -2.945 -3.538 1.00 98.19 86 VAL A C 1
ATOM 700 O O . VAL A 1 86 ? 8.127 -2.177 -3.679 1.00 98.19 86 VAL A O 1
ATOM 703 N N . ALA A 1 87 ? 9.655 -3.537 -4.587 1.00 98.19 87 ALA A N 1
ATOM 704 C CA . ALA A 1 87 ? 9.233 -3.295 -5.964 1.00 98.19 87 ALA A CA 1
ATOM 705 C C . ALA A 1 87 ? 7.759 -3.650 -6.210 1.00 98.19 87 ALA A C 1
ATOM 707 O O . ALA A 1 87 ? 7.102 -2.964 -6.991 1.00 98.19 87 ALA A O 1
ATOM 708 N N . LEU A 1 88 ? 7.238 -4.682 -5.537 1.00 98.50 88 LEU A N 1
ATOM 709 C CA . LEU A 1 88 ? 5.834 -5.085 -5.631 1.00 98.50 88 LEU A CA 1
ATOM 710 C C . LEU A 1 88 ? 4.903 -4.283 -4.712 1.00 98.50 88 LEU A C 1
ATOM 712 O O . LEU A 1 88 ? 3.718 -4.187 -5.005 1.00 98.50 88 LEU A O 1
ATOM 716 N N . LEU A 1 89 ? 5.413 -3.645 -3.654 1.00 98.62 89 LEU A N 1
ATOM 717 C CA . LEU A 1 89 ? 4.626 -2.722 -2.823 1.00 98.62 89 LEU A CA 1
ATOM 718 C C . LEU A 1 89 ? 4.359 -1.380 -3.524 1.00 98.62 89 LEU A C 1
ATOM 720 O O . LEU A 1 89 ? 3.283 -0.793 -3.394 1.00 98.62 89 LEU A O 1
ATOM 724 N N . LEU A 1 90 ? 5.350 -0.868 -4.259 1.00 98.56 90 LEU A N 1
ATOM 725 C CA . LEU A 1 90 ? 5.327 0.485 -4.824 1.00 98.56 90 LEU A CA 1
ATOM 726 C C . LEU A 1 90 ? 4.160 0.775 -5.796 1.00 98.56 90 LEU A C 1
ATOM 728 O O . LEU A 1 90 ? 3.637 1.888 -5.732 1.00 98.56 90 LEU A O 1
ATOM 732 N N . PRO A 1 91 ? 3.700 -0.146 -6.666 1.00 98.50 91 PRO A N 1
ATOM 733 C CA . PRO A 1 91 ? 2.541 0.094 -7.527 1.00 98.50 91 PRO A CA 1
ATOM 734 C C . PRO A 1 91 ? 1.254 0.327 -6.733 1.00 98.50 91 PRO A C 1
ATOM 736 O O . PRO A 1 91 ? 0.479 1.216 -7.074 1.00 98.50 91 PRO A O 1
ATOM 739 N N . HIS A 1 92 ? 1.059 -0.397 -5.631 1.00 98.75 92 HIS A N 1
ATOM 740 C CA . HIS A 1 92 ? -0.093 -0.199 -4.751 1.00 98.75 92 HIS A CA 1
ATOM 741 C C . HIS A 1 92 ? 0.010 1.120 -3.983 1.00 98.75 92 HIS A C 1
ATOM 743 O O . HIS A 1 92 ? -0.977 1.834 -3.844 1.00 98.75 92 HIS A O 1
ATOM 749 N N . VAL A 1 93 ? 1.219 1.531 -3.586 1.00 98.50 93 VAL A N 1
ATOM 750 C CA . VAL A 1 93 ? 1.448 2.884 -3.053 1.00 98.50 93 VAL A CA 1
ATOM 751 C C . VAL A 1 93 ? 1.148 3.963 -4.094 1.00 98.50 93 VAL A C 1
ATOM 753 O O . VAL A 1 93 ? 0.582 4.998 -3.743 1.00 98.50 93 VAL A O 1
ATOM 756 N N . ALA A 1 94 ? 1.512 3.748 -5.361 1.00 98.62 94 ALA A N 1
ATOM 757 C CA . ALA A 1 94 ? 1.161 4.658 -6.447 1.00 98.62 94 ALA A CA 1
ATOM 758 C C . ALA A 1 94 ? -0.364 4.753 -6.608 1.00 98.62 94 ALA A C 1
ATOM 760 O O . ALA A 1 94 ? -0.878 5.860 -6.740 1.00 98.62 94 ALA A O 1
ATOM 761 N N . MET A 1 95 ? -1.077 3.625 -6.518 1.00 98.69 95 MET A N 1
ATOM 762 C CA . MET A 1 95 ? -2.540 3.592 -6.573 1.00 98.69 95 MET A CA 1
ATOM 763 C C . MET A 1 95 ? -3.171 4.354 -5.404 1.00 98.69 95 MET A C 1
ATOM 765 O O . MET A 1 95 ? -3.992 5.244 -5.621 1.00 98.69 95 MET A O 1
ATOM 769 N N . ILE A 1 96 ? -2.709 4.091 -4.174 1.00 98.62 96 ILE A N 1
ATOM 770 C CA . ILE A 1 96 ? -3.157 4.816 -2.980 1.00 98.62 96 ILE A CA 1
ATOM 771 C C . ILE A 1 96 ? -2.936 6.318 -3.167 1.00 98.62 96 ILE A C 1
ATOM 773 O O . ILE A 1 96 ? -3.860 7.105 -3.009 1.00 98.62 96 ILE A O 1
ATOM 777 N N . GLN A 1 97 ? -1.732 6.740 -3.563 1.00 98.00 97 GLN A N 1
ATOM 778 C CA . GLN A 1 97 ? -1.429 8.161 -3.747 1.00 98.00 97 GLN A CA 1
ATOM 779 C C . GLN A 1 97 ? -2.290 8.810 -4.829 1.00 98.00 97 GLN A C 1
ATOM 781 O O . GLN A 1 97 ? -2.667 9.967 -4.663 1.00 98.00 97 GLN A O 1
ATOM 786 N N . LEU A 1 98 ? -2.574 8.110 -5.927 1.00 98.19 98 LEU A N 1
ATOM 787 C CA . LEU A 1 98 ? -3.375 8.645 -7.024 1.00 98.19 98 LEU A CA 1
ATOM 788 C C . LEU A 1 98 ? -4.818 8.915 -6.575 1.00 98.19 98 LEU A C 1
ATOM 790 O O . LEU A 1 98 ? -5.352 9.977 -6.878 1.00 98.19 98 LEU A O 1
ATOM 794 N N . HIS A 1 99 ? -5.417 7.996 -5.816 1.00 97.88 99 HIS A N 1
ATOM 795 C CA . HIS A 1 99 ? -6.831 8.061 -5.437 1.00 97.88 99 HIS A CA 1
ATOM 796 C C . HIS A 1 99 ? -7.113 8.776 -4.110 1.00 97.88 99 HIS A C 1
ATOM 798 O O . HIS A 1 99 ? -8.198 9.332 -3.948 1.00 97.88 99 HIS A O 1
ATOM 804 N N . ASP A 1 100 ? -6.156 8.819 -3.179 1.00 95.50 100 ASP A N 1
ATOM 805 C CA . ASP A 1 100 ? -6.350 9.349 -1.820 1.00 95.50 100 ASP A CA 1
ATOM 806 C C . ASP A 1 100 ? -6.968 10.761 -1.770 1.00 95.50 100 ASP A C 1
ATOM 808 O O . ASP A 1 100 ? -7.932 10.946 -1.023 1.00 95.50 100 ASP A O 1
ATOM 812 N N . PRO A 1 101 ? -6.543 11.738 -2.603 1.00 93.50 101 PRO A N 1
ATOM 813 C CA . PRO A 1 101 ? -7.114 13.088 -2.592 1.00 93.50 101 PRO A CA 1
ATOM 814 C C . PRO A 1 101 ? -8.545 13.194 -3.139 1.00 93.50 101 PRO A C 1
ATOM 816 O O . PRO A 1 101 ? -9.122 14.285 -3.099 1.00 93.50 101 PRO A O 1
ATOM 819 N N . HIS A 1 102 ? -9.067 12.119 -3.729 1.00 92.81 102 HIS A N 1
ATOM 820 C CA . HIS A 1 102 ? -10.324 12.099 -4.476 1.00 92.81 102 HIS A CA 1
ATOM 821 C C . HIS A 1 102 ? -11.355 11.131 -3.894 1.00 92.81 102 HIS A C 1
ATOM 823 O O . HIS A 1 102 ? -12.513 11.197 -4.292 1.00 92.81 102 HIS A O 1
ATOM 829 N N . ALA A 1 103 ? -10.942 10.266 -2.969 1.00 94.88 103 ALA A N 1
ATOM 830 C CA . ALA A 1 103 ? -11.794 9.239 -2.397 1.00 94.88 103 ALA A CA 1
ATOM 831 C C . ALA A 1 103 ? -12.856 9.810 -1.451 1.00 94.88 103 ALA A C 1
ATOM 833 O O . ALA A 1 103 ? -12.550 10.594 -0.546 1.00 94.88 103 ALA A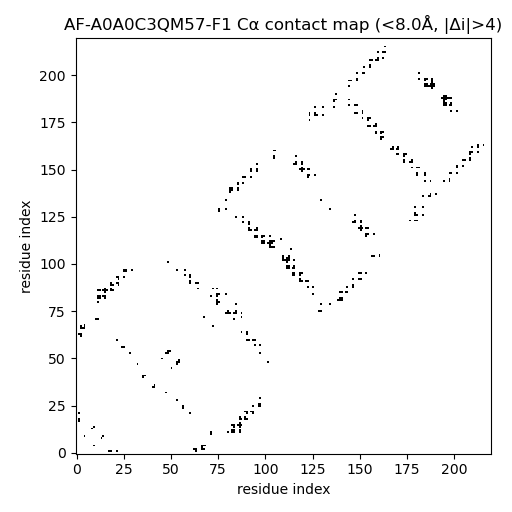 O 1
ATOM 834 N N . GLN A 1 104 ? -14.093 9.364 -1.659 1.00 94.44 104 GLN A N 1
ATOM 835 C CA . GLN A 1 104 ? -15.268 9.666 -0.841 1.00 94.44 104 GLN A CA 1
ATOM 836 C C . GLN A 1 104 ? -15.696 8.370 -0.154 1.00 94.44 104 GLN A C 1
ATOM 838 O O . GLN A 1 104 ? -16.401 7.552 -0.739 1.00 94.44 104 GLN A O 1
ATOM 843 N N . LEU A 1 105 ? -15.159 8.120 1.043 1.00 93.69 105 LEU A N 1
ATOM 844 C CA . LEU A 1 105 ? -15.283 6.816 1.713 1.00 93.69 105 LEU A CA 1
ATOM 845 C C . LEU A 1 105 ? -16.687 6.586 2.286 1.00 93.69 105 LEU A C 1
ATOM 847 O O . LEU A 1 105 ? -17.077 5.446 2.494 1.00 93.69 105 LEU A O 1
ATOM 851 N N . ASP A 1 106 ? -17.438 7.662 2.505 1.00 90.31 106 ASP A N 1
ATOM 852 C CA . ASP A 1 106 ? -18.842 7.674 2.912 1.00 90.31 106 ASP A CA 1
ATOM 853 C C . ASP A 1 106 ? -19.791 7.191 1.803 1.00 90.31 106 ASP A C 1
ATOM 855 O O . ASP A 1 106 ? -20.942 6.848 2.072 1.00 90.31 106 ASP A O 1
ATOM 859 N N . ARG A 1 107 ? -19.323 7.147 0.548 1.00 91.00 107 ARG A N 1
ATOM 860 C CA . ARG A 1 107 ? -20.122 6.717 -0.600 1.00 91.00 107 ARG A CA 1
ATOM 861 C C . ARG A 1 107 ? -19.784 5.276 -0.992 1.00 91.00 107 ARG A C 1
ATOM 863 O O . ARG A 1 107 ? -18.638 5.010 -1.354 1.00 91.00 107 ARG A O 1
ATOM 870 N N . PRO A 1 108 ? -20.769 4.358 -1.008 1.00 83.00 108 PRO A N 1
ATOM 871 C CA . PRO A 1 108 ? -20.519 2.940 -1.275 1.00 83.00 108 PRO A CA 1
ATOM 872 C C . PRO A 1 108 ? -19.983 2.672 -2.690 1.00 83.00 108 PRO A C 1
ATOM 874 O O . PRO A 1 108 ? -19.170 1.771 -2.870 1.00 83.00 108 PRO A O 1
ATOM 877 N N . ASP A 1 109 ? -20.374 3.489 -3.672 1.00 90.75 109 ASP A N 1
ATOM 878 C CA . ASP A 1 109 ? -20.014 3.308 -5.085 1.00 90.75 109 ASP A CA 1
ATOM 879 C C . ASP A 1 109 ? -18.866 4.227 -5.553 1.00 90.75 109 ASP A C 1
ATOM 881 O O . ASP A 1 109 ? -18.686 4.455 -6.753 1.00 90.75 109 ASP A O 1
ATOM 885 N N . ASP A 1 110 ? -18.080 4.801 -4.630 1.00 95.12 110 ASP A N 1
ATOM 886 C CA . ASP A 1 110 ? -16.943 5.638 -5.017 1.00 95.12 110 ASP A CA 1
ATOM 887 C C . ASP A 1 110 ? -15.772 4.795 -5.542 1.00 95.12 110 ASP A C 1
ATOM 889 O O . ASP A 1 110 ? -15.108 4.056 -4.810 1.00 95.12 110 ASP A O 1
ATOM 893 N N . TYR A 1 111 ? -15.472 4.961 -6.833 1.00 95.50 111 TYR A N 1
ATOM 894 C CA . TYR A 1 111 ? -14.379 4.253 -7.502 1.00 95.50 111 TYR A CA 1
ATOM 895 C C . TYR A 1 111 ? -13.029 4.471 -6.809 1.00 95.50 111 TYR A C 1
ATOM 897 O O . TYR A 1 111 ? -12.236 3.539 -6.691 1.00 95.50 111 TYR A O 1
ATOM 905 N N . SER A 1 112 ? -12.756 5.690 -6.330 1.00 97.00 112 SER A N 1
ATOM 906 C CA . SER A 1 112 ? -11.471 5.988 -5.696 1.00 97.00 112 SER A CA 1
ATOM 907 C C . SER A 1 112 ? -11.334 5.287 -4.347 1.00 97.00 112 SER A C 1
ATOM 909 O O . SER A 1 112 ? -10.288 4.698 -4.085 1.00 97.00 112 SER A O 1
ATOM 911 N N . SER A 1 113 ? -12.388 5.263 -3.533 1.00 97.38 113 SER A N 1
ATOM 912 C CA . SER A 1 113 ? -12.455 4.462 -2.308 1.00 97.38 113 SER A CA 1
ATOM 913 C C . SER A 1 113 ? -12.228 2.973 -2.589 1.00 97.38 113 SER A C 1
ATOM 915 O O . SER A 1 113 ? -11.391 2.351 -1.933 1.00 97.38 113 SER A O 1
ATOM 917 N N . ALA A 1 114 ? -12.879 2.406 -3.608 1.00 97.19 114 ALA A N 1
ATOM 918 C CA . ALA A 1 114 ? -12.671 1.006 -3.984 1.00 97.19 114 ALA A CA 1
ATOM 919 C C . ALA A 1 114 ? -11.201 0.710 -4.352 1.00 97.19 114 ALA A C 1
ATOM 921 O O . ALA A 1 114 ? -10.626 -0.273 -3.876 1.00 97.19 114 ALA A O 1
ATOM 922 N N . GLN A 1 115 ? -10.561 1.592 -5.132 1.00 98.00 115 GLN A N 1
ATOM 923 C CA . GLN A 1 115 ? -9.142 1.468 -5.493 1.00 98.00 115 GLN A CA 1
ATOM 924 C C . GLN A 1 115 ? -8.212 1.584 -4.277 1.00 98.00 115 GLN A C 1
ATOM 926 O O . GLN A 1 115 ? -7.249 0.823 -4.165 1.00 98.00 115 GLN A O 1
ATOM 931 N N . LEU A 1 116 ? -8.502 2.494 -3.338 1.00 97.56 116 LEU A N 1
ATOM 932 C CA . LEU A 1 116 ? -7.738 2.635 -2.096 1.00 97.56 116 LEU A CA 1
ATOM 933 C C . LEU A 1 116 ? -7.751 1.351 -1.266 1.00 97.56 116 LEU A C 1
ATOM 935 O O . LEU A 1 116 ? -6.688 0.871 -0.867 1.00 97.56 116 LEU A O 1
ATOM 939 N N . LEU A 1 117 ? -8.941 0.802 -1.008 1.00 97.56 117 LEU A N 1
ATOM 940 C CA . LEU A 1 117 ? -9.090 -0.393 -0.182 1.00 97.56 117 LEU A CA 1
ATOM 941 C C . LEU A 1 117 ? -8.447 -1.609 -0.854 1.00 97.56 117 LEU A C 1
ATOM 943 O O . LEU A 1 117 ? -7.711 -2.351 -0.205 1.00 97.56 117 LEU A O 1
ATOM 947 N N . SER A 1 118 ? -8.661 -1.775 -2.163 1.00 98.31 118 SER A N 1
ATOM 948 C CA . SER A 1 118 ? -8.025 -2.846 -2.932 1.00 98.31 118 SER A CA 1
ATOM 949 C C . SER A 1 118 ? -6.500 -2.755 -2.861 1.00 98.31 118 SER A C 1
ATOM 951 O O . SER A 1 118 ? -5.845 -3.741 -2.535 1.00 98.31 118 SER A O 1
ATOM 953 N N . ALA A 1 119 ? -5.919 -1.575 -3.086 1.00 98.69 119 ALA A N 1
ATOM 954 C CA . ALA A 1 119 ? -4.472 -1.397 -3.034 1.00 98.69 119 ALA A CA 1
ATOM 955 C C . ALA A 1 119 ? -3.890 -1.613 -1.624 1.00 98.69 119 ALA A C 1
ATOM 957 O O . ALA A 1 119 ? -2.808 -2.185 -1.488 1.00 98.69 119 ALA A O 1
ATOM 958 N N . ALA A 1 120 ? -4.597 -1.190 -0.572 1.00 98.69 120 ALA A N 1
ATOM 959 C CA . ALA A 1 120 ? -4.185 -1.442 0.808 1.00 98.69 120 ALA A CA 1
ATOM 960 C C . ALA A 1 120 ? -4.181 -2.945 1.138 1.00 98.69 120 ALA A C 1
ATOM 962 O O . ALA A 1 120 ? -3.230 -3.429 1.755 1.00 98.69 120 ALA A O 1
ATOM 963 N N . ARG A 1 121 ? -5.188 -3.692 0.670 1.00 98.50 121 ARG A N 1
ATOM 964 C CA . ARG A 1 121 ? -5.276 -5.150 0.847 1.00 98.50 121 ARG A CA 1
ATOM 965 C C . ARG A 1 121 ? -4.198 -5.909 0.074 1.00 98.50 121 ARG A C 1
ATOM 967 O O . ARG A 1 121 ? -3.612 -6.835 0.616 1.00 98.50 121 ARG A O 1
ATOM 974 N N . GLU A 1 122 ? -3.827 -5.467 -1.124 1.00 98.56 122 GLU A N 1
ATOM 975 C CA . GLU A 1 122 ? -2.689 -6.057 -1.852 1.00 98.56 122 GLU A CA 1
ATOM 976 C C . GLU A 1 122 ? -1.343 -5.837 -1.130 1.00 98.56 122 GLU A C 1
ATOM 978 O O . GLU A 1 122 ? -0.475 -6.714 -1.108 1.00 98.56 122 GLU A O 1
ATOM 983 N N . ILE A 1 123 ? -1.162 -4.688 -0.464 1.00 98.69 123 ILE A N 1
ATOM 984 C CA . ILE A 1 123 ? -0.014 -4.478 0.435 1.00 98.69 123 ILE A CA 1
ATOM 985 C C . ILE A 1 123 ? -0.092 -5.432 1.633 1.00 98.69 123 ILE A C 1
ATOM 987 O O . ILE A 1 123 ? 0.928 -6.007 2.024 1.00 98.69 123 ILE A O 1
ATOM 991 N N . LEU A 1 124 ? -1.283 -5.615 2.205 1.00 98.31 124 LEU A N 1
ATOM 992 C CA . LEU A 1 124 ? -1.512 -6.520 3.327 1.00 98.31 124 LEU A CA 1
ATOM 993 C C . LEU A 1 124 ? -1.205 -7.985 2.962 1.00 98.31 124 LEU A C 1
ATOM 995 O O . LEU A 1 124 ? -0.578 -8.686 3.750 1.00 98.31 124 LEU A O 1
ATOM 999 N N . GLU A 1 125 ? -1.525 -8.430 1.749 1.00 98.06 125 GLU A N 1
ATOM 1000 C CA . GLU A 1 125 ? -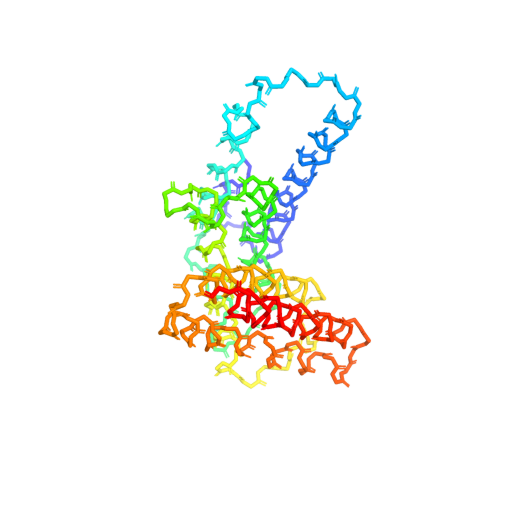1.151 -9.757 1.239 1.00 98.06 125 GLU A CA 1
ATOM 1001 C C . GLU A 1 125 ? 0.369 -9.988 1.260 1.00 98.06 125 GLU A C 1
ATOM 1003 O O . GLU A 1 125 ? 0.855 -11.060 1.637 1.00 98.06 125 GLU A O 1
ATOM 1008 N N . LEU A 1 126 ? 1.162 -8.976 0.895 1.00 98.12 126 LEU A N 1
ATOM 1009 C CA . LEU A 1 126 ? 2.622 -9.040 1.012 1.00 98.12 126 LEU A CA 1
ATOM 1010 C C . LEU A 1 126 ? 3.082 -9.020 2.479 1.00 98.12 126 LEU A C 1
ATOM 1012 O O . LEU A 1 126 ? 4.002 -9.761 2.837 1.00 98.12 126 LEU A O 1
ATOM 1016 N N . VAL A 1 127 ? 2.412 -8.244 3.337 1.00 98.12 127 VAL A N 1
ATOM 1017 C CA . VAL A 1 127 ? 2.647 -8.221 4.792 1.00 98.12 127 VAL A CA 1
ATOM 1018 C C . VAL A 1 127 ? 2.393 -9.594 5.421 1.00 98.12 127 VAL A C 1
ATOM 1020 O O . VAL A 1 127 ? 3.213 -10.049 6.222 1.00 98.12 127 VAL A O 1
ATOM 1023 N N . TYR A 1 128 ? 1.319 -10.291 5.044 1.00 97.44 128 TYR A N 1
ATOM 1024 C CA . TYR A 1 128 ? 1.047 -11.651 5.511 1.00 97.44 128 TYR A CA 1
ATOM 1025 C C . TYR A 1 128 ? 2.143 -12.619 5.074 1.00 97.44 128 TYR A C 1
ATOM 1027 O O . TYR A 1 128 ? 2.670 -13.361 5.904 1.00 97.44 128 TYR A O 1
ATOM 1035 N N . LYS A 1 129 ? 2.552 -12.563 3.800 1.00 97.06 129 LYS A N 1
ATOM 1036 C CA . LYS A 1 129 ? 3.616 -13.424 3.266 1.00 97.06 129 LYS A CA 1
ATOM 1037 C C . LYS A 1 129 ? 4.922 -13.257 4.030 1.00 97.06 129 LYS A C 1
ATOM 1039 O O . LYS A 1 129 ? 5.498 -14.257 4.442 1.00 97.06 129 LYS A O 1
ATOM 1044 N N . ILE A 1 130 ? 5.385 -12.025 4.258 1.00 96.75 130 ILE A N 1
ATOM 1045 C CA . ILE A 1 130 ? 6.639 -11.816 4.998 1.00 96.75 130 ILE A CA 1
ATOM 1046 C C . ILE A 1 130 ? 6.500 -12.206 6.476 1.00 96.75 130 ILE A C 1
ATOM 1048 O O . ILE A 1 130 ? 7.426 -12.784 7.043 1.00 96.75 130 ILE A O 1
ATOM 1052 N N . SER A 1 131 ? 5.334 -11.965 7.085 1.00 95.44 131 SER A N 1
ATOM 1053 C CA . SER A 1 131 ? 5.062 -12.315 8.487 1.00 95.44 131 SER A CA 1
ATOM 1054 C C . SER A 1 131 ? 5.021 -13.824 8.732 1.00 95.44 131 SER A C 1
ATOM 1056 O O . SER A 1 131 ? 5.285 -14.260 9.849 1.00 95.44 131 SER A O 1
ATOM 1058 N N . ALA A 1 132 ? 4.730 -14.618 7.698 1.00 95.25 132 ALA A N 1
ATOM 1059 C CA . ALA A 1 132 ? 4.775 -16.078 7.740 1.00 95.25 132 ALA A CA 1
ATOM 1060 C C . ALA A 1 132 ? 6.207 -16.652 7.685 1.00 95.25 132 ALA A C 1
ATOM 1062 O O . ALA A 1 132 ? 6.385 -17.869 7.676 1.00 95.25 132 ALA A O 1
ATOM 1063 N N . THR A 1 133 ? 7.233 -15.798 7.644 1.00 95.00 133 THR A N 1
ATOM 1064 C CA . THR A 1 133 ? 8.644 -16.202 7.622 1.00 95.00 133 THR A CA 1
ATOM 1065 C C . THR A 1 133 ? 9.368 -15.797 8.905 1.00 95.00 133 THR A C 1
ATOM 1067 O O . THR A 1 133 ? 8.891 -14.980 9.690 1.00 95.00 133 THR A O 1
ATOM 1070 N N . THR A 1 134 ? 10.575 -16.327 9.096 1.00 93.31 134 THR A N 1
ATOM 1071 C CA . THR A 1 134 ? 11.517 -15.877 10.134 1.00 93.31 134 THR A CA 1
ATOM 1072 C C . THR A 1 134 ? 12.408 -14.721 9.667 1.00 93.31 134 THR A C 1
ATOM 1074 O O . THR A 1 134 ? 13.382 -14.388 10.341 1.00 93.31 134 THR A O 1
ATOM 1077 N N . PHE A 1 135 ? 12.111 -14.114 8.510 1.00 94.56 135 PHE A N 1
ATOM 1078 C CA . PHE A 1 135 ? 12.927 -13.049 7.940 1.00 94.56 135 PHE A CA 1
ATOM 1079 C C . PHE A 1 135 ? 12.948 -11.818 8.849 1.00 94.56 135 PHE A C 1
ATOM 1081 O O . PHE A 1 135 ? 11.910 -11.303 9.270 1.00 94.56 135 PHE A O 1
ATOM 1088 N N . ASP A 1 136 ? 14.150 -11.317 9.115 1.00 93.25 136 ASP A N 1
ATOM 1089 C CA . ASP A 1 136 ? 14.337 -10.114 9.909 1.00 93.25 136 ASP A CA 1
ATOM 1090 C C . ASP A 1 136 ? 14.070 -8.868 9.056 1.00 93.25 136 ASP A C 1
ATOM 1092 O O . ASP A 1 136 ? 14.841 -8.496 8.169 1.00 93.25 136 ASP A O 1
ATOM 1096 N N . VAL A 1 137 ? 12.949 -8.206 9.341 1.00 92.75 137 VAL A N 1
ATOM 1097 C CA . VAL A 1 137 ? 12.446 -7.061 8.571 1.00 92.75 137 VAL A CA 1
ATOM 1098 C C . VAL A 1 137 ? 13.380 -5.851 8.555 1.00 92.75 137 VAL A C 1
ATOM 1100 O O . VAL A 1 137 ? 13.170 -4.956 7.739 1.00 92.75 137 VAL A O 1
ATOM 1103 N N . ILE A 1 138 ? 14.421 -5.811 9.396 1.00 92.56 138 ILE A N 1
ATOM 1104 C CA . ILE A 1 138 ? 15.430 -4.745 9.331 1.00 92.56 138 ILE A CA 1
ATOM 1105 C C . ILE A 1 138 ? 16.241 -4.767 8.030 1.00 92.56 138 ILE A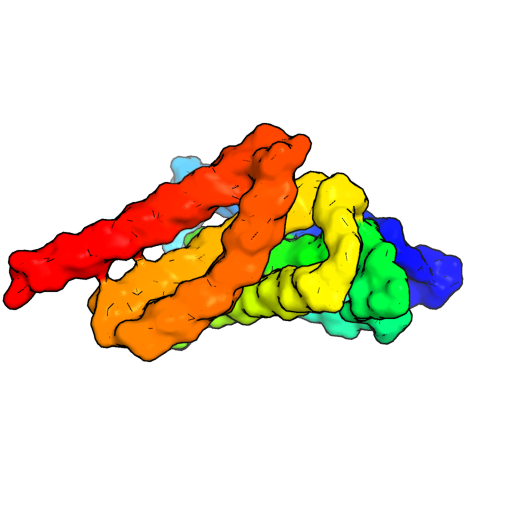 C 1
ATOM 1107 O O . ILE A 1 138 ? 16.784 -3.738 7.639 1.00 92.56 138 ILE A O 1
ATOM 1111 N N . TYR A 1 139 ? 16.316 -5.919 7.357 1.00 93.06 139 TYR A N 1
ATOM 1112 C CA . TYR A 1 139 ? 17.017 -6.064 6.080 1.00 93.06 139 TYR A CA 1
ATOM 1113 C C . TYR A 1 139 ? 16.176 -5.623 4.873 1.00 93.06 139 TYR A C 1
ATOM 1115 O O . TYR A 1 139 ? 16.656 -5.670 3.741 1.00 93.06 139 TYR A O 1
ATOM 1123 N N . LEU A 1 140 ? 14.925 -5.204 5.087 1.00 94.00 140 LEU A N 1
ATOM 1124 C CA . LEU A 1 140 ? 14.112 -4.593 4.040 1.00 94.00 140 LEU A CA 1
ATOM 1125 C C . LEU A 1 140 ? 14.485 -3.121 3.839 1.00 94.00 140 LEU A C 1
ATOM 1127 O O . LEU A 1 140 ? 14.880 -2.422 4.773 1.00 94.00 140 LEU A O 1
ATOM 1131 N N . ASP A 1 141 ? 14.270 -2.624 2.621 1.00 90.31 141 ASP A N 1
ATOM 1132 C CA . ASP A 1 141 ? 14.404 -1.198 2.324 1.00 90.31 141 ASP A CA 1
ATOM 1133 C C . ASP A 1 141 ? 13.473 -0.361 3.226 1.00 90.31 141 ASP A C 1
ATOM 1135 O O . ASP A 1 141 ? 12.312 -0.721 3.456 1.00 90.31 141 ASP A O 1
ATOM 1139 N N . HIS A 1 142 ? 13.949 0.790 3.714 1.00 86.62 142 HIS A N 1
ATOM 1140 C CA . HIS A 1 142 ? 13.173 1.702 4.563 1.00 86.62 142 HIS A CA 1
ATOM 1141 C C . HIS A 1 142 ? 11.840 2.155 3.940 1.00 86.62 142 HIS A C 1
ATOM 1143 O O . HIS A 1 142 ? 10.894 2.498 4.672 1.00 86.62 142 HIS A O 1
ATOM 1149 N N . ALA A 1 143 ? 11.739 2.143 2.608 1.00 92.50 143 ALA A N 1
ATOM 1150 C CA . ALA A 1 143 ? 10.513 2.390 1.869 1.00 92.50 143 ALA A CA 1
ATOM 1151 C C . ALA A 1 143 ? 9.410 1.373 2.204 1.00 92.50 143 ALA A C 1
ATOM 1153 O O . ALA A 1 143 ? 8.243 1.762 2.206 1.00 92.50 143 ALA A O 1
ATOM 1154 N N . CYS A 1 144 ? 9.733 0.134 2.596 1.00 96.44 144 CYS A N 1
ATOM 1155 C CA . CYS A 1 144 ? 8.741 -0.862 3.026 1.00 96.44 144 CYS A CA 1
ATOM 1156 C C . CYS A 1 144 ? 7.902 -0.346 4.193 1.00 96.44 144 CYS A C 1
ATOM 1158 O O . CYS A 1 144 ? 6.676 -0.369 4.135 1.00 96.44 144 CYS A O 1
ATOM 1160 N N . GLY A 1 145 ? 8.547 0.239 5.208 1.00 96.06 145 GLY A N 1
ATOM 1161 C CA . GLY A 1 145 ? 7.825 0.822 6.336 1.00 96.06 145 GLY A CA 1
ATOM 1162 C C . GLY A 1 145 ? 6.924 1.993 5.926 1.00 96.06 145 GLY A C 1
ATOM 1163 O O . GLY A 1 145 ? 5.901 2.221 6.558 1.00 96.06 145 GLY A O 1
ATOM 1164 N N . ILE A 1 146 ? 7.282 2.753 4.880 1.00 95.81 146 ILE A N 1
ATOM 1165 C CA . ILE A 1 146 ? 6.392 3.795 4.334 1.00 95.81 146 ILE A CA 1
ATOM 1166 C C . ILE A 1 146 ? 5.180 3.144 3.658 1.00 95.81 146 ILE A C 1
ATOM 1168 O O . ILE A 1 146 ? 4.060 3.581 3.896 1.00 95.81 146 ILE A O 1
ATOM 1172 N N . CYS A 1 147 ? 5.388 2.090 2.866 1.00 98.19 147 CYS A N 1
ATOM 1173 C CA . CYS A 1 147 ? 4.309 1.362 2.197 1.00 98.19 147 CYS A CA 1
ATOM 1174 C C . CYS A 1 147 ? 3.311 0.776 3.208 1.00 98.19 147 CYS A C 1
ATOM 1176 O O . CYS A 1 147 ? 2.107 0.969 3.061 1.00 98.19 147 CYS A O 1
ATOM 1178 N N . TRP A 1 148 ? 3.807 0.132 4.269 1.00 98.38 148 TRP A N 1
ATOM 1179 C CA . TRP A 1 148 ? 2.970 -0.426 5.336 1.00 98.38 148 TRP A CA 1
ATOM 1180 C C . TRP A 1 148 ? 2.212 0.654 6.100 1.00 98.38 148 TRP A C 1
ATOM 1182 O O . TRP A 1 148 ? 1.020 0.504 6.343 1.00 98.38 148 TRP A O 1
ATOM 1192 N N . PHE A 1 149 ? 2.878 1.763 6.436 1.00 98.31 149 PHE A N 1
ATOM 1193 C CA . PHE A 1 149 ? 2.217 2.898 7.076 1.00 98.31 149 PHE A CA 1
ATOM 1194 C C . PHE A 1 149 ? 1.080 3.448 6.208 1.00 98.31 149 PHE A C 1
ATOM 1196 O O . PHE A 1 149 ? -0.005 3.693 6.721 1.00 98.31 149 PHE A O 1
ATOM 1203 N N . MET A 1 150 ? 1.307 3.608 4.899 1.00 98.06 150 MET A N 1
ATOM 1204 C CA . MET A 1 150 ? 0.278 4.096 3.979 1.00 98.06 150 MET A CA 1
ATOM 1205 C C . MET A 1 150 ? -0.927 3.155 3.914 1.00 98.06 150 MET A C 1
ATOM 1207 O O . MET A 1 150 ? -2.047 3.629 4.051 1.00 98.06 150 MET A O 1
ATOM 1211 N N . ALA A 1 151 ? -0.709 1.843 3.784 1.00 98.62 151 ALA A N 1
ATOM 1212 C CA . ALA A 1 151 ? -1.798 0.865 3.804 1.00 98.62 151 ALA A CA 1
ATOM 1213 C C . ALA A 1 151 ? -2.569 0.886 5.134 1.00 98.62 151 ALA A C 1
ATOM 1215 O O . ALA A 1 151 ? -3.796 0.943 5.132 1.00 98.62 151 ALA A O 1
ATOM 1216 N N . GLY A 1 152 ? -1.859 0.918 6.267 1.00 98.50 152 GLY A N 1
ATOM 1217 C CA . GLY A 1 152 ? -2.483 0.992 7.587 1.00 98.50 152 GLY A CA 1
ATOM 1218 C C . GLY A 1 152 ? -3.308 2.266 7.773 1.00 98.50 152 GLY A C 1
ATOM 1219 O O . GLY A 1 152 ? -4.436 2.201 8.248 1.00 98.50 152 GLY A O 1
ATOM 1220 N N . ALA A 1 153 ? -2.781 3.420 7.358 1.00 98.31 153 ALA A N 1
ATOM 1221 C CA . ALA A 1 153 ? -3.502 4.688 7.425 1.00 98.31 153 ALA A CA 1
ATOM 1222 C C . ALA A 1 153 ? -4.754 4.675 6.533 1.00 98.31 153 ALA A C 1
ATOM 1224 O O . ALA A 1 153 ? -5.797 5.173 6.947 1.00 98.31 153 ALA A O 1
ATOM 1225 N N . THR A 1 154 ? -4.682 4.067 5.343 1.00 98.31 154 THR A N 1
ATOM 1226 C CA . THR A 1 154 ? -5.855 3.856 4.486 1.00 98.31 154 THR A CA 1
ATOM 1227 C C . THR A 1 154 ? -6.904 2.991 5.186 1.00 98.31 154 THR A C 1
ATOM 1229 O O . THR A 1 154 ? -8.053 3.413 5.262 1.00 98.31 154 THR A O 1
ATOM 1232 N N . ILE A 1 155 ? -6.525 1.844 5.763 1.00 98.38 155 ILE A N 1
ATOM 1233 C CA . ILE A 1 155 ? -7.453 0.961 6.494 1.00 98.38 155 ILE A CA 1
ATOM 1234 C C . ILE A 1 155 ? -8.109 1.698 7.672 1.00 98.38 155 ILE A C 1
ATOM 1236 O O . ILE A 1 155 ? -9.320 1.614 7.838 1.00 98.38 155 ILE A O 1
ATOM 1240 N N . ILE A 1 156 ? -7.355 2.494 8.439 1.00 98.38 156 ILE A N 1
ATOM 1241 C CA . ILE A 1 156 ? -7.901 3.297 9.551 1.00 98.38 156 ILE A CA 1
ATOM 1242 C C . ILE A 1 156 ? -8.981 4.278 9.077 1.00 98.38 156 ILE A C 1
ATOM 1244 O O . ILE A 1 156 ? -9.985 4.459 9.762 1.00 98.38 156 ILE A O 1
ATOM 1248 N N . ARG A 1 157 ? -8.821 4.890 7.896 1.00 97.06 157 ARG A N 1
ATOM 1249 C CA . ARG A 1 157 ? -9.861 5.766 7.333 1.00 97.06 157 ARG A CA 1
ATOM 1250 C C . ARG A 1 157 ? -11.150 4.995 7.029 1.00 97.06 157 ARG A C 1
ATOM 1252 O O . ARG A 1 157 ? -12.227 5.526 7.275 1.00 97.06 157 ARG A O 1
ATOM 1259 N N . PHE A 1 158 ? -11.048 3.759 6.532 1.00 97.44 158 PHE A N 1
ATOM 1260 C CA . PHE A 1 158 ? -12.214 2.888 6.335 1.00 97.44 158 PHE A CA 1
ATOM 1261 C C . PHE A 1 158 ? -12.848 2.472 7.663 1.00 97.44 158 PHE A C 1
ATOM 1263 O O . PHE A 1 158 ? -14.068 2.521 7.773 1.00 97.44 158 PHE A O 1
ATOM 1270 N N . ILE A 1 159 ? -12.041 2.152 8.681 1.00 97.62 159 ILE A N 1
ATOM 1271 C CA . ILE A 1 159 ? -12.537 1.877 10.038 1.00 97.62 159 ILE A CA 1
ATOM 1272 C C . ILE A 1 159 ? -13.386 3.048 10.537 1.00 97.62 159 ILE A C 1
ATOM 1274 O O . ILE A 1 159 ? -14.479 2.818 11.035 1.00 97.62 159 ILE A O 1
ATOM 1278 N N . GLY A 1 160 ? -12.934 4.291 10.348 1.00 96.31 160 GLY A N 1
ATOM 1279 C CA . GLY A 1 160 ? -13.687 5.468 10.791 1.00 96.31 160 GLY A CA 1
ATOM 1280 C C . GLY A 1 160 ? -15.079 5.565 10.189 1.00 96.31 160 GLY A C 1
ATOM 1281 O O . GLY A 1 160 ? -16.050 5.679 10.926 1.00 96.31 160 GLY A O 1
ATOM 1282 N N . VAL A 1 161 ? -15.198 5.388 8.872 1.00 95.56 161 VAL A N 1
ATOM 1283 C CA . VAL A 1 161 ? -16.514 5.388 8.214 1.00 95.56 161 VAL A CA 1
ATOM 1284 C C . VAL A 1 161 ? -17.415 4.265 8.735 1.00 95.56 161 VAL A C 1
ATOM 1286 O O . VAL A 1 161 ? -18.622 4.451 8.866 1.00 95.56 161 VAL A O 1
ATOM 1289 N N . LYS A 1 162 ? -16.848 3.096 9.053 1.00 95.94 162 LYS A N 1
ATOM 1290 C CA . LYS A 1 162 ? -17.609 1.964 9.599 1.00 95.94 162 LYS A CA 1
ATOM 1291 C C . LYS A 1 162 ? -18.044 2.179 11.046 1.00 95.94 162 LYS A C 1
ATOM 1293 O O . LYS A 1 162 ? -19.162 1.803 11.391 1.00 95.94 162 LYS A O 1
ATOM 1298 N N . ILE A 1 163 ? -17.221 2.844 11.855 1.00 95.62 163 ILE A N 1
ATOM 1299 C CA . ILE A 1 163 ? -17.607 3.289 13.199 1.00 95.62 163 ILE A CA 1
ATOM 1300 C C . ILE A 1 163 ? -18.772 4.281 13.104 1.00 95.62 163 ILE A C 1
ATOM 1302 O O . ILE A 1 163 ? -19.781 4.088 13.781 1.00 95.62 163 ILE A O 1
ATOM 1306 N N . ASP A 1 164 ? -18.683 5.281 12.223 1.00 93.81 164 ASP A N 1
ATOM 1307 C CA . ASP A 1 164 ? -19.747 6.278 12.029 1.00 93.81 164 ASP A CA 1
ATOM 1308 C C . ASP A 1 164 ? -21.062 5.628 11.562 1.00 93.81 164 ASP A C 1
ATOM 1310 O O . ASP A 1 164 ? -22.153 6.027 11.973 1.00 93.81 164 ASP A O 1
ATOM 1314 N N . ALA A 1 165 ? -20.964 4.575 10.746 1.00 93.31 165 ALA A N 1
ATOM 1315 C CA . ALA A 1 165 ? -22.099 3.777 10.288 1.00 93.31 165 ALA A CA 1
ATOM 1316 C C . ALA A 1 165 ? -22.635 2.773 11.331 1.00 93.31 165 ALA A C 1
ATOM 1318 O O . ALA A 1 165 ? -23.636 2.109 11.058 1.00 93.31 165 ALA A O 1
ATOM 1319 N N . LYS A 1 166 ? -22.003 2.655 12.510 1.00 94.69 166 LYS A N 1
ATOM 1320 C CA . LYS A 1 166 ? -22.310 1.657 13.557 1.00 94.69 166 LYS A CA 1
ATOM 1321 C C . LYS A 1 166 ? -22.239 0.205 13.058 1.00 94.69 166 LYS A C 1
ATOM 1323 O O . LYS A 1 166 ? -22.977 -0.663 13.516 1.00 94.69 166 LYS A O 1
ATOM 1328 N N . ASP A 1 167 ? -21.342 -0.050 12.112 1.00 95.69 167 ASP A N 1
ATOM 1329 C CA . ASP A 1 167 ? -21.109 -1.354 11.492 1.00 95.69 167 ASP A CA 1
ATOM 1330 C C . ASP A 1 167 ? -19.992 -2.092 12.250 1.00 95.69 167 ASP A C 1
ATOM 1332 O O . ASP A 1 167 ? -18.836 -2.135 11.827 1.00 95.69 167 ASP A O 1
ATOM 1336 N N . GLU A 1 168 ? -20.320 -2.606 13.442 1.00 95.50 168 GLU A N 1
ATOM 1337 C CA . GLU A 1 168 ? -19.345 -3.227 14.355 1.00 95.50 168 GLU A CA 1
ATOM 1338 C C . GLU A 1 168 ? -18.640 -4.451 13.747 1.00 95.50 168 GLU A C 1
ATOM 1340 O O . GLU A 1 168 ? -17.472 -4.708 14.051 1.00 95.50 168 GLU A O 1
ATOM 1345 N N . GLU A 1 169 ? -19.326 -5.187 12.867 1.00 97.12 169 GLU A N 1
ATOM 1346 C CA . GLU A 1 169 ? -18.769 -6.353 12.178 1.00 97.12 169 GLU A CA 1
ATOM 1347 C C . GLU A 1 169 ? -17.632 -5.937 11.237 1.00 97.12 169 GLU A C 1
ATOM 1349 O O . GLU A 1 169 ? -16.508 -6.431 11.366 1.00 97.12 169 GLU A O 1
ATOM 1354 N N . GLU A 1 170 ? -17.871 -4.964 10.353 1.00 95.88 170 GLU A N 1
ATOM 1355 C CA . GLU A 1 170 ? -16.833 -4.464 9.447 1.00 95.88 170 GLU A CA 1
ATOM 1356 C C . GLU A 1 170 ? -15.701 -3.746 10.196 1.00 95.88 170 GLU A C 1
ATOM 1358 O O . GLU A 1 170 ? -14.534 -3.847 9.804 1.00 95.88 170 GLU A O 1
ATOM 1363 N N . VAL A 1 171 ? -15.996 -3.069 11.313 1.00 97.62 171 VAL A N 1
ATOM 1364 C CA . VAL A 1 171 ? -14.955 -2.503 12.189 1.00 97.62 171 VAL A CA 1
ATOM 1365 C C . VAL A 1 171 ? -14.033 -3.602 12.719 1.00 97.62 171 VAL A C 1
ATOM 1367 O O . VAL A 1 171 ? -12.807 -3.438 12.692 1.00 97.62 171 VAL A O 1
ATOM 1370 N N . ALA A 1 172 ? -14.587 -4.728 13.176 1.00 97.81 172 ALA A N 1
ATOM 1371 C CA . ALA A 1 172 ? -13.799 -5.853 13.668 1.00 97.81 172 ALA A CA 1
ATOM 1372 C C . ALA A 1 172 ? -12.928 -6.465 12.557 1.00 97.81 172 ALA A C 1
ATOM 1374 O O . ALA A 1 172 ? -11.728 -6.671 12.769 1.00 97.81 172 ALA A O 1
ATOM 1375 N N . VAL A 1 173 ? -13.496 -6.675 11.363 1.00 98.00 173 VAL A N 1
ATOM 1376 C CA . VAL A 1 173 ? -12.778 -7.204 10.189 1.00 98.00 173 VAL A CA 1
ATOM 1377 C C . VAL A 1 173 ? -11.599 -6.305 9.813 1.00 98.00 173 VAL A C 1
ATOM 1379 O O . VAL A 1 173 ? -10.457 -6.763 9.744 1.00 98.00 173 VAL A O 1
ATOM 1382 N N . LEU A 1 174 ? -11.831 -5.003 9.641 1.00 97.94 174 LEU A N 1
ATOM 1383 C CA . LEU A 1 174 ? -10.778 -4.060 9.253 1.00 97.94 174 LEU A CA 1
ATOM 1384 C C . LEU A 1 174 ? -9.716 -3.879 10.349 1.00 97.94 174 LEU A C 1
ATOM 1386 O O . LEU A 1 174 ? -8.533 -3.691 10.056 1.00 97.94 174 LEU A O 1
ATOM 1390 N N . THR A 1 175 ? -10.102 -3.976 11.622 1.00 98.00 175 THR A N 1
ATOM 1391 C CA . THR A 1 175 ? -9.148 -3.946 12.741 1.00 98.00 175 THR A CA 1
ATOM 1392 C C . THR A 1 175 ? -8.244 -5.180 12.731 1.00 98.00 175 THR A C 1
ATOM 1394 O O . THR A 1 175 ? -7.039 -5.070 12.984 1.00 98.00 175 THR A O 1
ATOM 1397 N N . GLN A 1 176 ? -8.788 -6.348 12.378 1.00 97.81 176 GLN A N 1
ATOM 1398 C CA . GLN A 1 176 ? -8.010 -7.570 12.184 1.00 97.81 176 GLN A CA 1
ATOM 1399 C C . GLN A 1 176 ? -7.059 -7.456 10.980 1.00 97.81 176 GLN A C 1
ATOM 1401 O O . GLN A 1 176 ? -5.902 -7.868 11.086 1.00 97.81 176 GLN A O 1
ATOM 1406 N N . GLU A 1 177 ? -7.499 -6.847 9.874 1.00 97.62 177 GLU A N 1
ATOM 1407 C CA . GLU A 1 177 ? -6.648 -6.535 8.713 1.00 97.62 177 GLU A CA 1
ATOM 1408 C C . GLU A 1 177 ? -5.499 -5.568 9.074 1.00 97.62 177 GLU A C 1
ATOM 1410 O O . GLU A 1 177 ? -4.381 -5.697 8.576 1.00 97.62 177 GLU A O 1
ATOM 1415 N N . LEU A 1 178 ? -5.730 -4.616 9.985 1.00 98.25 178 LEU A N 1
ATOM 1416 C CA . LEU A 1 178 ? -4.728 -3.637 10.422 1.00 98.25 178 LEU A CA 1
ATOM 1417 C C . LEU A 1 178 ? -3.639 -4.234 11.335 1.00 98.25 178 LEU A C 1
ATOM 1419 O O . LEU A 1 178 ? -2.508 -3.733 11.371 1.00 98.25 178 LEU A O 1
ATOM 1423 N N . ALA A 1 179 ? -3.955 -5.282 12.097 1.00 97.81 179 ALA A N 1
ATOM 1424 C CA . ALA A 1 179 ? -3.074 -5.808 13.141 1.00 97.81 179 ALA A CA 1
ATOM 1425 C C . ALA A 1 179 ? -1.683 -6.265 12.636 1.00 97.81 179 ALA A C 1
ATOM 1427 O O . ALA A 1 179 ? -0.684 -5.829 13.218 1.00 97.81 179 ALA A O 1
ATOM 1428 N N . PRO A 1 180 ? -1.551 -7.040 11.539 1.00 97.62 180 PRO A N 1
ATOM 1429 C CA . PRO A 1 180 ? -0.247 -7.445 11.003 1.00 97.62 180 PRO A CA 1
ATOM 1430 C C . PRO A 1 180 ? 0.642 -6.259 10.606 1.00 97.62 180 PRO A C 1
ATOM 1432 O O . PRO A 1 180 ? 1.853 -6.278 10.839 1.00 97.62 180 PRO A O 1
ATOM 1435 N N . ILE A 1 181 ? 0.043 -5.196 10.054 1.00 97.88 181 ILE A N 1
ATOM 1436 C CA . ILE A 1 181 ? 0.754 -3.961 9.696 1.00 97.88 181 ILE A CA 1
ATOM 1437 C C . ILE A 1 181 ? 1.329 -3.303 10.952 1.00 97.88 181 ILE A C 1
ATOM 1439 O O . ILE A 1 181 ? 2.513 -2.948 10.972 1.00 97.88 181 ILE A O 1
ATOM 1443 N N . LYS A 1 182 ? 0.521 -3.178 12.016 1.00 97.62 182 LYS A N 1
ATOM 1444 C CA . LYS A 1 182 ? 0.982 -2.651 13.308 1.00 97.62 182 LYS A CA 1
ATOM 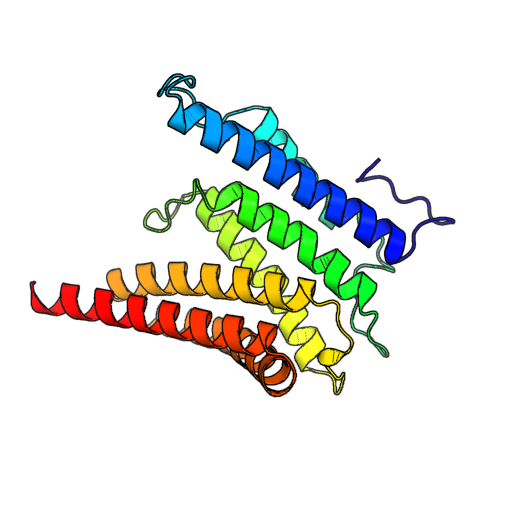1445 C C . LYS A 1 182 ? 2.128 -3.497 13.864 1.00 97.62 182 LYS A C 1
ATOM 1447 O O . LYS A 1 182 ? 3.150 -2.938 14.251 1.00 97.62 182 LYS A O 1
ATOM 1452 N N . THR A 1 183 ? 2.018 -4.825 13.827 1.00 96.81 183 THR A N 1
ATOM 1453 C CA . THR A 1 183 ? 3.079 -5.732 14.294 1.00 96.81 183 THR A CA 1
ATOM 1454 C C . THR A 1 183 ? 4.397 -5.532 13.542 1.00 96.81 183 THR A C 1
ATOM 1456 O O . THR A 1 183 ? 5.445 -5.432 14.181 1.00 96.81 183 THR A O 1
ATOM 1459 N N . LEU A 1 184 ? 4.381 -5.444 12.207 1.00 95.62 184 LEU A N 1
ATOM 1460 C CA . LEU A 1 184 ? 5.612 -5.229 11.436 1.00 95.62 184 LEU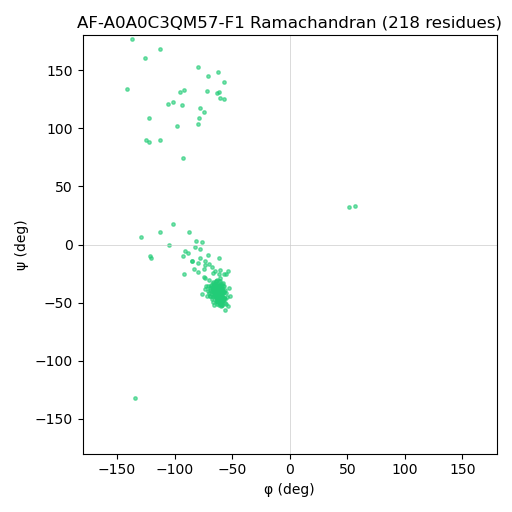 A CA 1
ATOM 1461 C C . LEU A 1 184 ? 6.240 -3.857 11.699 1.00 95.62 184 LEU A C 1
ATOM 1463 O O . LEU A 1 184 ? 7.462 -3.756 11.828 1.00 95.62 184 LEU A O 1
ATOM 1467 N N . LEU A 1 185 ? 5.426 -2.804 11.807 1.00 96.56 185 LEU A N 1
ATOM 1468 C CA . LEU A 1 185 ? 5.922 -1.466 12.130 1.00 96.56 185 LEU A CA 1
ATOM 1469 C C . LEU A 1 185 ? 6.487 -1.389 13.554 1.00 96.56 185 LEU A C 1
ATOM 1471 O O . LEU A 1 185 ? 7.512 -0.735 13.739 1.00 96.56 185 LEU A O 1
ATOM 1475 N N . SER A 1 186 ? 5.895 -2.092 14.526 1.00 95.69 186 SER A N 1
ATOM 1476 C CA . SER A 1 186 ? 6.450 -2.229 15.881 1.00 95.69 186 SER A CA 1
ATOM 1477 C C . SER A 1 186 ? 7.821 -2.903 15.861 1.00 95.69 186 SER A C 1
ATOM 1479 O O . SER A 1 186 ? 8.778 -2.321 16.364 1.00 95.69 186 SER A O 1
ATOM 1481 N N . LYS A 1 187 ? 7.956 -4.058 15.188 1.00 93.88 187 LYS A N 1
ATOM 1482 C CA . LYS A 1 187 ? 9.247 -4.762 15.035 1.00 93.88 187 LYS A CA 1
ATOM 1483 C C . LYS A 1 187 ? 10.317 -3.875 14.392 1.00 93.88 187 LYS A C 1
ATOM 1485 O O . LYS A 1 187 ? 11.472 -3.867 14.806 1.00 93.88 187 LYS A O 1
ATOM 1490 N N . LEU A 1 188 ? 9.936 -3.093 13.380 1.00 93.38 188 LEU A N 1
ATOM 1491 C CA . LEU A 1 188 ? 10.837 -2.124 12.758 1.00 93.38 188 LEU A CA 1
ATOM 1492 C C . LEU A 1 188 ? 11.180 -0.961 13.711 1.00 93.38 188 LEU A C 1
ATOM 1494 O O . LEU A 1 188 ? 12.293 -0.433 13.670 1.00 93.38 188 LEU A O 1
ATOM 1498 N N . GLY A 1 189 ? 10.231 -0.541 14.549 1.00 93.06 189 GLY A N 1
ATOM 1499 C CA . GLY A 1 189 ? 10.370 0.562 15.497 1.00 93.06 189 GLY A CA 1
ATOM 1500 C C . GLY A 1 189 ? 11.221 0.251 16.721 1.00 93.06 189 GLY A C 1
ATOM 1501 O O . GLY A 1 189 ? 11.911 1.143 17.204 1.00 93.06 189 GLY A O 1
ATOM 1502 N N . GLU A 1 190 ? 11.278 -1.010 17.143 1.00 93.75 190 GLU A N 1
ATOM 1503 C CA . GLU A 1 190 ? 12.214 -1.487 18.174 1.00 93.75 190 GLU A CA 1
ATOM 1504 C C . GLU A 1 190 ? 13.677 -1.219 17.801 1.00 93.75 190 GLU A C 1
ATOM 1506 O O . GLU A 1 190 ? 14.540 -1.103 18.669 1.00 93.75 190 GLU A O 1
ATOM 1511 N N . ARG A 1 191 ? 13.965 -1.115 16.498 1.00 92.44 191 ARG A N 1
ATOM 1512 C CA . ARG A 1 191 ? 15.333 -1.048 15.975 1.00 92.44 191 ARG A CA 1
ATOM 1513 C C . ARG A 1 191 ? 15.626 0.205 15.159 1.00 92.44 191 ARG A C 1
ATOM 1515 O O . ARG A 1 191 ? 16.783 0.449 14.828 1.00 92.44 191 ARG A O 1
ATOM 1522 N N . THR A 1 192 ? 14.611 1.008 14.822 1.00 92.38 192 THR A N 1
ATOM 1523 C CA . THR A 1 192 ? 14.786 2.229 14.024 1.00 92.38 192 THR A CA 1
ATOM 1524 C C . THR A 1 192 ? 13.880 3.372 14.509 1.00 92.38 192 THR A C 1
ATOM 1526 O O . THR A 1 192 ? 12.667 3.185 14.643 1.00 92.38 192 THR A O 1
ATOM 1529 N N . PRO A 1 193 ? 14.404 4.606 14.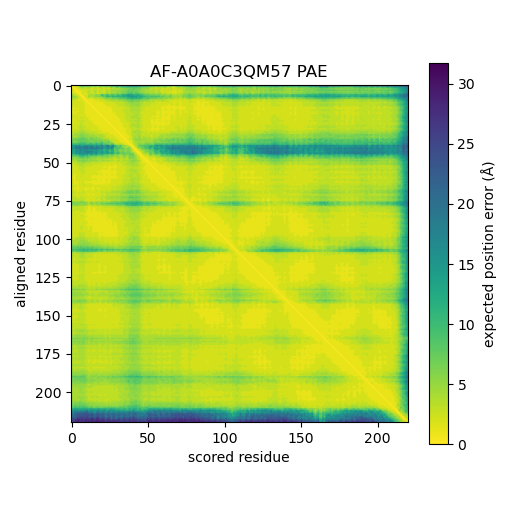669 1.00 91.75 193 PRO A N 1
ATOM 1530 C CA . PRO A 1 193 ? 13.582 5.769 15.024 1.00 91.75 193 PRO A CA 1
ATOM 1531 C C . PRO A 1 193 ? 12.458 6.046 14.017 1.00 91.75 193 PRO A C 1
ATOM 1533 O O . PRO A 1 193 ? 11.368 6.484 14.378 1.00 91.75 193 PRO A O 1
ATOM 1536 N N . MET A 1 194 ? 12.711 5.763 12.735 1.00 89.25 194 MET A N 1
ATOM 1537 C CA . MET A 1 194 ? 11.724 5.935 11.670 1.00 89.25 194 MET A CA 1
ATOM 1538 C C . MET A 1 194 ? 10.571 4.933 11.780 1.00 89.25 194 MET A C 1
ATOM 1540 O O . MET A 1 194 ? 9.427 5.301 11.521 1.00 89.25 194 MET A O 1
ATOM 1544 N N . GLY A 1 195 ? 10.853 3.680 12.152 1.00 90.12 195 GLY A N 1
ATOM 1545 C CA . GLY A 1 195 ? 9.824 2.684 12.446 1.00 90.12 195 GLY A CA 1
ATOM 1546 C C . GLY A 1 195 ? 8.977 3.104 13.643 1.00 90.12 195 GLY A C 1
ATOM 1547 O O . GLY A 1 195 ? 7.753 3.119 13.538 1.00 90.12 195 GLY A O 1
ATOM 1548 N N . LEU A 1 196 ? 9.629 3.562 14.719 1.00 94.19 196 LEU A N 1
ATOM 1549 C CA . LEU A 1 196 ? 8.961 4.004 15.942 1.00 94.19 196 LEU A CA 1
ATOM 1550 C C . LEU A 1 196 ? 7.997 5.157 15.650 1.00 94.19 196 LEU A C 1
ATOM 1552 O O . LEU A 1 196 ? 6.820 5.088 15.986 1.00 94.19 196 LEU A O 1
ATOM 1556 N N . ARG A 1 197 ? 8.459 6.180 14.920 1.00 94.88 197 ARG A N 1
ATOM 1557 C CA . ARG A 1 197 ? 7.608 7.313 14.538 1.00 94.88 197 ARG A CA 1
ATOM 1558 C C . ARG A 1 197 ? 6.377 6.877 13.739 1.00 94.88 197 ARG A C 1
ATOM 1560 O O . ARG A 1 197 ? 5.301 7.427 13.960 1.00 94.88 197 ARG A O 1
ATOM 1567 N N . LYS A 1 198 ? 6.525 5.914 12.821 1.00 93.88 198 LYS A N 1
ATOM 1568 C CA . LYS A 1 198 ? 5.421 5.408 11.988 1.00 93.88 198 LYS A CA 1
ATOM 1569 C C . LYS A 1 198 ? 4.379 4.660 12.813 1.00 93.88 198 LYS A C 1
ATOM 1571 O O . LYS A 1 198 ? 3.199 4.935 12.634 1.00 93.88 198 LYS A O 1
ATOM 1576 N N . ILE A 1 199 ? 4.786 3.752 13.705 1.00 96.75 199 ILE A N 1
ATOM 1577 C CA . ILE A 1 199 ? 3.825 3.020 14.545 1.00 96.75 199 ILE A CA 1
ATOM 1578 C C . ILE A 1 199 ? 3.127 3.946 15.544 1.00 96.75 199 ILE A C 1
ATOM 1580 O O . ILE A 1 199 ? 1.915 3.845 15.710 1.00 96.75 199 ILE A O 1
ATOM 1584 N N . THR A 1 200 ? 3.851 4.897 16.142 1.00 97.56 200 THR A N 1
ATOM 1585 C CA . THR A 1 200 ? 3.255 5.900 17.035 1.00 97.56 200 THR A CA 1
ATOM 1586 C C . THR A 1 200 ? 2.187 6.708 16.307 1.00 97.56 200 THR A C 1
ATOM 1588 O O . THR A 1 200 ? 1.050 6.744 16.760 1.00 97.56 200 THR A O 1
ATOM 1591 N N . LEU A 1 201 ? 2.514 7.267 15.137 1.00 97.44 201 LEU A N 1
ATOM 1592 C CA . LEU A 1 201 ? 1.554 8.038 14.346 1.00 97.44 201 LEU A CA 1
ATOM 1593 C C . LEU A 1 201 ? 0.356 7.186 13.903 1.00 97.44 201 LEU A C 1
ATOM 1595 O O . LEU A 1 201 ? -0.772 7.661 13.891 1.00 97.44 201 LEU A O 1
ATOM 1599 N N . LEU A 1 202 ? 0.586 5.922 13.539 1.00 97.56 202 LEU A N 1
ATOM 1600 C CA . LEU A 1 202 ? -0.490 5.024 13.129 1.00 97.56 202 LEU A CA 1
ATOM 1601 C C . LEU A 1 202 ? -1.459 4.719 14.284 1.00 97.56 202 LEU A C 1
ATOM 1603 O O . LEU A 1 202 ? -2.665 4.647 14.064 1.00 97.56 202 LEU A O 1
ATOM 1607 N N . ASN A 1 203 ? -0.949 4.563 15.507 1.00 97.62 203 ASN A N 1
ATOM 1608 C CA . ASN A 1 203 ? -1.786 4.394 16.695 1.00 97.62 203 ASN A CA 1
ATOM 1609 C C . ASN A 1 203 ? -2.543 5.681 17.040 1.00 97.62 203 ASN A C 1
ATOM 1611 O O . ASN A 1 203 ? -3.747 5.615 17.242 1.00 97.62 203 ASN A O 1
ATOM 1615 N N . GLU A 1 204 ? -1.881 6.841 16.993 1.00 97.38 204 GLU A N 1
ATOM 1616 C CA . GLU A 1 204 ? -2.531 8.146 17.194 1.00 97.38 204 GLU A CA 1
ATOM 1617 C C . GLU A 1 204 ? -3.704 8.355 16.221 1.00 97.38 204 GLU A C 1
ATOM 1619 O O . GLU A 1 204 ? -4.767 8.821 16.626 1.00 97.38 204 GLU A O 1
ATOM 1624 N N . LEU A 1 205 ? -3.536 7.976 14.947 1.00 97.38 205 LEU A N 1
ATOM 1625 C CA . LEU A 1 205 ? -4.604 8.040 13.944 1.00 97.38 205 LEU A CA 1
ATOM 1626 C C . LEU A 1 205 ? -5.778 7.115 14.283 1.00 97.38 205 LEU A C 1
ATOM 1628 O O . LEU A 1 205 ? -6.928 7.524 14.154 1.00 97.38 205 LEU A O 1
ATOM 1632 N N . TYR A 1 206 ? -5.496 5.883 14.709 1.00 97.19 206 TYR A N 1
ATOM 1633 C CA . TYR A 1 206 ? -6.534 4.928 15.102 1.00 97.19 206 TYR A CA 1
ATOM 1634 C C . TYR A 1 206 ? -7.318 5.427 16.323 1.00 97.19 206 TYR A C 1
ATOM 1636 O O . TYR A 1 206 ? -8.547 5.434 16.309 1.00 97.19 206 TYR A O 1
ATOM 1644 N N . ASP A 1 207 ? -6.613 5.903 17.349 1.00 96.50 207 ASP A N 1
ATOM 1645 C CA . ASP A 1 207 ? -7.222 6.415 18.577 1.00 96.50 207 ASP A CA 1
ATOM 1646 C C . ASP A 1 207 ? -8.052 7.675 18.309 1.00 96.50 207 ASP A C 1
ATOM 1648 O O . ASP A 1 207 ? -9.103 7.873 18.915 1.00 96.50 207 ASP A O 1
ATOM 1652 N N . GLN A 1 208 ? -7.606 8.533 17.386 1.00 95.00 208 GLN A N 1
ATOM 1653 C CA . GLN A 1 208 ? -8.376 9.697 16.961 1.00 95.00 208 GLN A CA 1
ATOM 1654 C C . GLN A 1 208 ? -9.712 9.284 16.342 1.00 95.00 208 GLN A C 1
ATOM 1656 O O . GLN A 1 208 ? -1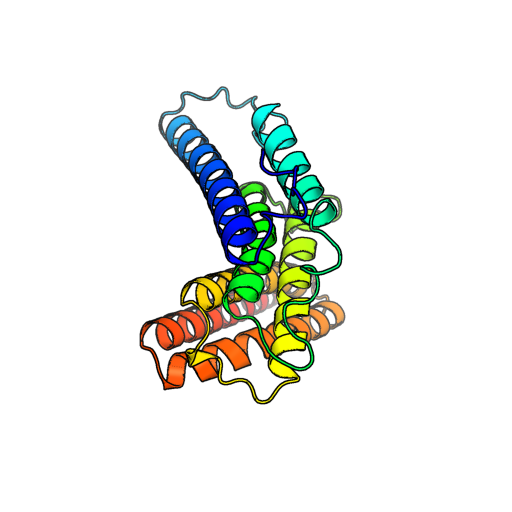0.756 9.746 16.790 1.00 95.00 208 GLN A O 1
ATOM 1661 N N . VAL A 1 209 ? -9.674 8.365 15.379 1.00 94.06 209 VAL A N 1
ATOM 1662 C CA . VAL A 1 209 ? -10.871 7.856 14.705 1.00 94.06 209 VAL A CA 1
ATOM 1663 C C . VAL A 1 209 ? -11.843 7.200 15.692 1.00 94.06 209 VAL A C 1
ATOM 1665 O O . VAL A 1 209 ? -13.041 7.469 15.650 1.00 94.06 209 VAL A O 1
ATOM 1668 N N . ALA A 1 210 ? -11.337 6.395 16.628 1.00 91.00 210 ALA A N 1
ATOM 1669 C CA . ALA A 1 210 ? -12.169 5.763 17.651 1.00 91.00 210 ALA A CA 1
ATOM 1670 C C . ALA A 1 210 ? -12.825 6.782 18.605 1.00 91.00 210 ALA A C 1
ATOM 1672 O O . ALA A 1 210 ? -13.942 6.566 19.074 1.00 91.00 210 ALA A O 1
ATOM 1673 N N . ARG A 1 211 ? -12.147 7.898 18.909 1.00 90.62 211 ARG A N 1
ATOM 1674 C CA . ARG A 1 211 ? -12.706 8.972 19.748 1.00 90.62 211 ARG A CA 1
ATOM 1675 C C . ARG A 1 211 ? -13.795 9.757 19.031 1.00 90.62 211 ARG A C 1
ATOM 1677 O O . ARG A 1 211 ? -14.831 10.008 19.644 1.00 90.62 211 ARG A O 1
ATOM 1684 N N . ASP A 1 212 ? -13.565 10.115 17.773 1.00 87.44 212 ASP A N 1
ATOM 1685 C CA . ASP A 1 212 ? -14.506 10.916 16.985 1.00 87.44 212 ASP A CA 1
ATOM 1686 C C . ASP A 1 212 ? -15.839 10.170 16.802 1.00 87.44 212 ASP A C 1
ATOM 1688 O O . ASP A 1 212 ? -16.906 10.742 17.029 1.00 87.44 212 ASP A O 1
ATOM 1692 N N . GLY A 1 213 ? -15.782 8.858 16.550 1.00 77.25 213 GLY A N 1
ATOM 1693 C CA . GLY A 1 213 ? -16.979 8.020 16.462 1.00 77.25 213 GLY A CA 1
ATOM 1694 C C . GLY A 1 213 ? -17.780 7.924 17.769 1.00 77.25 213 GLY A C 1
ATOM 1695 O O . GLY A 1 213 ? -19.008 7.949 17.750 1.00 77.25 213 GLY A O 1
ATOM 1696 N N . ASN A 1 214 ? -17.115 7.885 18.930 1.00 71.19 214 ASN A N 1
ATOM 1697 C CA . ASN A 1 214 ? -17.799 7.828 20.230 1.00 71.19 214 ASN A CA 1
ATOM 1698 C C . ASN A 1 214 ? -18.512 9.142 20.598 1.00 71.19 214 ASN A C 1
ATOM 1700 O O . ASN A 1 214 ? -19.533 9.111 21.285 1.00 71.19 214 ASN A O 1
ATOM 1704 N N . GLN A 1 215 ? -17.997 10.294 20.155 1.00 66.38 215 GLN A N 1
ATOM 1705 C CA . GLN A 1 215 ? -18.629 11.595 20.409 1.00 66.38 215 GLN A CA 1
ATOM 1706 C C . GLN A 1 215 ? -19.922 11.763 19.601 1.00 66.38 215 GLN A C 1
ATOM 1708 O O . GLN A 1 215 ? -20.927 12.202 20.161 1.00 66.38 215 GLN A O 1
ATOM 1713 N N . ALA A 1 216 ? -19.940 11.308 18.344 1.00 60.53 216 ALA A N 1
ATOM 1714 C CA . ALA A 1 216 ? -21.130 11.330 17.490 1.00 60.53 216 ALA A CA 1
ATOM 1715 C C . ALA A 1 216 ? -22.307 10.501 18.049 1.00 60.53 216 ALA A C 1
ATOM 1717 O O . ALA A 1 216 ? -23.465 10.794 17.761 1.00 60.53 216 ALA A O 1
ATOM 1718 N N . VAL A 1 217 ? -22.035 9.487 18.880 1.00 57.97 217 VAL A N 1
ATOM 1719 C CA . VAL A 1 217 ? -23.067 8.668 19.544 1.00 57.97 217 VAL A CA 1
ATOM 1720 C C . VAL A 1 217 ? -23.664 9.361 20.776 1.00 57.97 217 VAL A C 1
ATOM 1722 O O . VAL A 1 217 ? -24.786 9.049 21.156 1.00 57.97 217 VAL A O 1
ATOM 1725 N N . SER A 1 218 ? -22.946 10.299 21.401 1.00 52.69 218 SER A N 1
ATOM 1726 C CA . SER A 1 218 ? -23.396 10.977 22.629 1.00 52.69 218 SER A CA 1
ATOM 1727 C C . SER A 1 218 ? -24.319 12.182 22.398 1.00 52.69 218 SER A C 1
ATOM 1729 O O . SER A 1 218 ? -24.964 12.638 23.340 1.00 52.69 218 SER A O 1
ATOM 1731 N N . GLU A 1 219 ? -24.395 12.685 21.163 1.00 49.59 219 GLU A N 1
ATOM 1732 C CA . GLU A 1 219 ? -25.181 13.872 20.787 1.00 49.59 219 GLU A CA 1
ATOM 1733 C C . GLU A 1 219 ? -26.491 13.552 20.032 1.00 49.59 219 GLU A C 1
ATOM 1735 O O . GLU A 1 219 ? -27.225 14.477 19.682 1.00 49.59 219 GLU A O 1
ATOM 1740 N N . GLY A 1 220 ? -26.800 12.271 19.785 1.00 43.53 220 GLY A N 1
ATOM 1741 C CA . GLY A 1 220 ? -28.019 11.811 19.096 1.00 43.53 220 GLY A CA 1
ATOM 1742 C C . GLY A 1 220 ? -28.920 10.962 19.979 1.00 43.53 220 GLY A C 1
ATOM 1743 O O . GLY A 1 220 ? -30.155 11.068 19.806 1.00 43.53 220 GLY A O 1
#

Nearest PDB structures (foldseek):
  8a9k-assembly1_A  TM=2.058E-01  e=1.925E+00  Homo sapiens
  7a0g-assembly1_EEE  TM=1.426E-01  e=2.120E+00  Serratia marcescens

pLDDT: mean 93.28, std 8.58, range [43.53, 98.75]

Solvent-accessible surface area (backbone atoms only — not comparable to full-atom values): 12024 Å² total; per-residue (Å²): 112,77,60,62,74,56,81,93,74,57,49,47,65,55,48,26,53,42,24,49,54,50,32,49,53,40,50,51,50,52,51,51,53,52,50,34,54,75,66,66,71,52,62,88,85,66,54,66,79,76,34,70,69,46,49,48,49,55,51,48,44,57,46,34,66,70,48,55,54,80,89,72,72,59,36,62,63,101,57,74,41,47,56,33,42,43,25,66,40,33,43,31,48,27,44,31,65,64,24,60,90,69,40,44,75,89,44,94,84,30,66,34,32,53,48,35,54,53,26,26,50,57,46,45,55,52,50,51,53,52,66,76,48,90,68,67,70,79,74,40,57,75,63,46,60,52,49,44,47,52,29,41,53,52,49,44,56,53,34,35,50,26,48,68,68,68,36,63,67,61,30,52,52,47,51,59,66,39,44,65,47,51,53,53,30,44,62,37,22,80,78,31,74,70,25,36,54,48,39,52,52,52,48,54,53,45,56,49,40,59,50,56,40,55,54,63,64,76,80,110

Radius of gyration: 18.44 Å; Cα contacts (8 Å, |Δi|>4): 244; chains: 1; bounding box: 45×49×44 Å

Mean predicted aligned error: 4.33 Å

Organism: NCBI:txid1051891

Sequence (220 aa):
MLLHHPSLTTDSWTIYIKATVLVSRVRSFNARHRIQRKLRRLDPAIVPTQTEEFQSLDRTISAFVQSIPRAFRHPVGATVDPLLYVALLLPHVAMIQLHDPHAQLDRPDDYSSAQLLSAAREILELVYKISATTFDVIYLDHACGICWFMAGATIIRFIGVKIDAKDEEEVAVLTQELAPIKTLLSKLGERTPMGLRKITLLNELYDQVARDGNQAVSEG

InterPro domains:
  IPR050815 Transcription factor, fungi [PTHR47338] (9-213)

Foldseek 3Di:
DLLDADPVPDDLVVLLVSLVVLLVLLVVLVVVVVVCVVVVVDDPPDDSCPDPSLVVSLVSLVSNLVSDDPVLVPQFDPDHDQSSLLSQLSSLVSLLSSLVVPDDLLDPPTPSLVSLLVSLVSLLVSLVRVVVDPDQCLPHDPVNLVSLLSSLLSLLVNLLSCLLVVVVVVNVVSVVSNVSSLVSLVSNVVPDVSSVVSSVVSVVSNVVSVVVSVVSVVVD